Protein AF-A0AA35SG05-F1 (afdb_monomer)

Nearest PDB structures (foldseek):
  4uwc-assembly2_B  TM=8.518E-01  e=1.581E-19  Homo sapiens
  6fiq-assembly1_A  TM=8.319E-01  e=1.122E-18  Homo sapiens
  5sax-assembly1_A  TM=8.451E-01  e=3.600E-18  Homo sapiens
  5sau-assembly1_A  TM=8.403E-01  e=7.557E-18  Homo sapiens
  6seq-assembly1_A  TM=8.727E-01  e=6.137E-16  Homo sapiens

Foldseek 3Di:
DDDPVVVVVVVVVLVVLCPDDDQQAWHFPDWDPPDPDIDTHTDDQPCAFQLVNLQVCVVQQQDPDPPVVSLLVNLLLLLQLLLSNLRQLLSCVVVQHFQQQDASNQWGHHPVRRIHRHDSDDDPDPCVPQFDWDDPVVPRDTDTHNLLLFALCCLVPVDTGLLRVLLSSLVRSVCSNLSRDRRPPPADSVRVSVCLVVVDDDDQRNGSSGDVVSVVLSVLSSDNDSVSRDGSVVSSVSSVVVSVVSVVVVVVVVVVVVVVVVVVVVVVVVVVVVVVVVVVVVVVVVVPPPDDDDDDDDDDDDDDDDDDDDDDDDDDDDDDDDDDDDDDDDDDDDDDDDDDD

Radius of gyration: 37.14 Å; Cα contacts (8 Å, |Δi|>4): 373; chains: 1; bounding box: 113×78×90 Å

Organism: Geodia barretti (NCBI:txid519541)

pLDDT: mean 75.77, std 22.95, range [28.91, 98.88]

InterPro domains:
  IPR000719 Protein kinase domain [PS50011] (1-243)
  IPR001245 Serine-threonine/tyrosine-protein kinase, catalytic domain [PF07714] (5-238)
  IPR001245 Serine-threonine/tyrosine-protein kinase, catalytic domain [PR00109] (42-55)
  IPR001245 Serine-threonine/tyrosine-protein kinase, catalytic domain [PR00109] (91-109)
  IPR001245 Serine-threonine/tyrosine-protein kinase, catalytic domain [PR00109] (145-155)
  IPR001245 Serine-threonine/tyrosine-protein kinase, catalytic domain [PR00109] (164-186)
  IPR001245 Serine-threonine/tyrosine-protein kinase, catalytic domain [PR00109] (210-232)
  IPR008266 Tyrosine-protein kinase, active site [PS00109] (97-109)
  IPR011009 Protein kinase-like domain superfamily [SSF56112] (5-242)
  IPR020635 Tyrosine-protein kinase, catalytic domain [SM00219] (3-239)
  IPR050122 Receptor Tyrosine Kinase [PTHR24416] (6-245)

Solvent-accessible surface area (backbone atoms only — not comparable to full-atom values): 20520 Å² total; per-residue (Å²): 124,73,54,72,69,57,51,52,50,46,54,53,49,52,60,51,35,66,70,48,83,49,94,18,35,57,43,54,76,47,72,47,72,80,66,82,61,72,42,82,40,58,80,82,42,76,49,41,29,45,36,54,41,34,44,77,43,27,82,61,46,43,22,88,66,88,51,60,72,53,30,51,53,25,24,51,54,55,45,48,50,50,30,30,40,28,48,22,47,30,52,35,46,72,74,68,46,66,58,83,58,52,37,37,70,32,23,33,21,31,87,86,68,55,29,20,37,41,67,76,82,72,86,77,74,93,54,76,87,68,42,46,78,43,79,42,86,92,71,81,51,75,42,79,36,58,64,78,36,49,29,66,56,33,75,75,68,72,49,82,42,62,52,31,38,33,23,6,44,25,47,23,50,50,26,55,49,45,30,50,55,70,71,68,70,94,60,52,80,86,55,43,56,62,40,50,74,72,68,56,75,84,76,77,53,89,19,72,32,51,54,68,70,59,46,52,48,31,54,38,23,60,40,88,55,52,88,72,29,64,55,41,67,56,51,29,53,52,39,46,54,55,50,50,56,62,47,53,48,50,58,47,51,49,56,47,54,49,49,53,48,51,54,50,48,52,53,51,55,51,56,48,52,57,52,55,54,50,51,54,59,54,50,66,60,58,76,72,76,81,82,84,90,85,84,88,88,80,91,82,92,89,86,87,91,90,88,87,86,91,82,85,89,85,87,90,86,87,88,78,90,86,92,90,90,86,85,92,85,87,86,87,90,86,87,91,80,91,83,92,134

Mean predicted aligned error: 15.67 Å

Structure (mmCIF, N/CA/C/O backbone):
data_AF-A0AA35SG05-F1
#
_entry.id   AF-A0AA35SG05-F1
#
loop_
_atom_site.group_PDB
_atom_site.id
_atom_site.type_symbol
_atom_site.label_atom_id
_atom_site.label_alt_id
_atom_site.label_comp_id
_atom_site.label_asym_id
_atom_site.label_entity_id
_atom_site.label_seq_id
_atom_site.pdbx_PDB_ins_code
_atom_site.Cartn_x
_atom_site.Cartn_y
_atom_site.Cartn_z
_atom_site.occupancy
_atom_site.B_iso_or_equiv
_atom_site.auth_seq_id
_atom_site.auth_comp_id
_atom_site.auth_asym_id
_atom_site.auth_atom_id
_atom_site.pdbx_PDB_model_num
ATOM 1 N N . LEU A 1 1 ? -4.071 11.829 31.102 1.00 43.16 1 LEU A N 1
ATOM 2 C CA . LEU A 1 1 ? -5.511 11.483 31.190 1.00 43.16 1 LEU A CA 1
ATOM 3 C C . LEU A 1 1 ? -6.154 11.439 29.804 1.00 43.16 1 LEU A C 1
ATOM 5 O O . LEU A 1 1 ? -6.487 12.481 29.248 1.00 43.16 1 LEU A O 1
ATOM 9 N N . TYR A 1 2 ? -6.315 10.235 29.253 1.00 52.81 2 TYR A N 1
ATOM 10 C CA . TYR A 1 2 ? -7.193 9.981 28.103 1.00 52.81 2 TYR A CA 1
ATOM 11 C C . TYR A 1 2 ? -8.661 10.208 28.501 1.00 52.81 2 TYR A C 1
ATOM 13 O O . TYR A 1 2 ? -9.007 10.024 29.670 1.00 52.81 2 TYR A O 1
ATOM 21 N N . SER A 1 3 ? -9.544 10.576 27.563 1.00 60.25 3 SER A N 1
ATOM 22 C CA . SER A 1 3 ? -10.982 10.531 27.861 1.00 60.25 3 SER A CA 1
ATOM 23 C C . SER A 1 3 ? -11.474 9.081 27.855 1.00 60.25 3 SER A C 1
ATOM 25 O O . SER A 1 3 ? -10.907 8.229 27.166 1.00 60.25 3 SER A O 1
ATOM 27 N N . ALA A 1 4 ? -12.577 8.803 28.556 1.00 59.69 4 ALA A N 1
ATOM 28 C CA . ALA A 1 4 ? -13.207 7.480 28.532 1.00 59.69 4 ALA A CA 1
ATOM 29 C C . ALA A 1 4 ? -13.521 7.003 27.096 1.00 59.69 4 ALA A C 1
ATOM 31 O O . ALA A 1 4 ? -13.381 5.820 26.801 1.00 59.69 4 ALA A O 1
ATOM 32 N N . SER A 1 5 ? -13.851 7.928 26.182 1.00 62.72 5 SER A N 1
ATOM 33 C CA . SER A 1 5 ? -14.115 7.609 24.770 1.00 62.72 5 SER A CA 1
ATOM 34 C C . SER A 1 5 ? -12.866 7.192 23.982 1.00 62.72 5 SER A C 1
ATOM 36 O O . SER A 1 5 ? -12.959 6.374 23.067 1.00 62.72 5 SER A O 1
ATOM 38 N N . ASP A 1 6 ? -11.688 7.712 24.343 1.00 63.88 6 ASP A N 1
ATOM 39 C CA . ASP A 1 6 ? -10.431 7.341 23.688 1.00 63.88 6 ASP A CA 1
ATOM 40 C C . ASP A 1 6 ? -9.941 5.974 24.209 1.00 63.88 6 ASP A C 1
ATOM 42 O O . ASP A 1 6 ? -9.451 5.154 23.432 1.00 63.88 6 ASP A O 1
ATOM 46 N N . ALA A 1 7 ? -10.163 5.684 25.499 1.00 66.62 7 ALA A N 1
ATOM 47 C CA . ALA A 1 7 ? -9.904 4.372 26.097 1.00 66.62 7 ALA A CA 1
ATOM 48 C C . ALA A 1 7 ? -10.836 3.274 25.541 1.00 66.62 7 ALA A C 1
ATOM 50 O O . ALA A 1 7 ? -10.366 2.190 25.198 1.00 66.62 7 ALA A O 1
ATOM 51 N N . GLU A 1 8 ? -12.136 3.553 25.381 1.00 66.19 8 GLU A N 1
ATOM 52 C CA . GLU A 1 8 ? -13.095 2.621 24.764 1.00 66.19 8 GLU A CA 1
ATOM 53 C C . GLU A 1 8 ? -12.747 2.338 23.291 1.00 66.19 8 GLU A C 1
ATOM 55 O O . GLU A 1 8 ? -12.756 1.181 22.857 1.00 66.19 8 GLU A O 1
ATOM 60 N N . ARG A 1 9 ? -12.363 3.376 22.527 1.00 66.25 9 ARG A N 1
ATOM 61 C CA . ARG A 1 9 ? -11.844 3.223 21.157 1.00 66.25 9 ARG A CA 1
ATOM 62 C C . ARG A 1 9 ? -10.633 2.291 21.130 1.00 66.25 9 ARG A C 1
ATOM 64 O O . ARG A 1 9 ? -10.629 1.348 20.340 1.00 66.25 9 ARG A O 1
ATOM 71 N N . LEU A 1 10 ? -9.642 2.523 21.994 1.00 70.00 10 LEU A N 1
ATOM 72 C CA . LEU A 1 10 ? -8.436 1.698 22.040 1.00 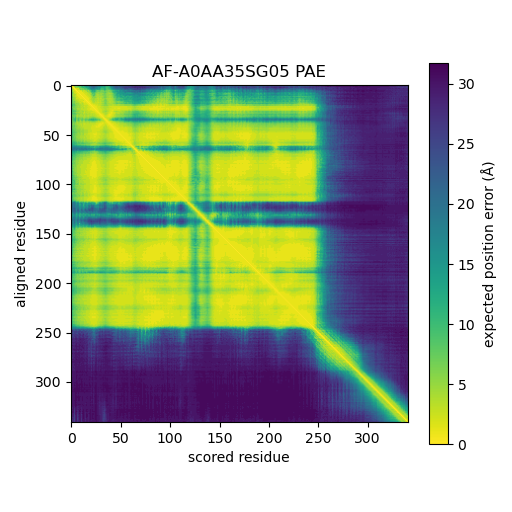70.00 10 LEU A CA 1
ATOM 73 C C . LEU A 1 10 ? -8.749 0.248 22.431 1.00 70.00 10 LEU A C 1
ATOM 75 O O . LEU A 1 10 ? -8.264 -0.667 21.774 1.00 70.00 10 LEU A O 1
ATOM 79 N N . ALA A 1 11 ? -9.596 0.016 23.437 1.00 72.00 11 ALA A N 1
ATOM 80 C CA . ALA A 1 11 ? -9.991 -1.332 23.851 1.00 72.00 11 ALA A CA 1
ATOM 81 C C . ALA A 1 11 ? -10.672 -2.113 22.711 1.00 72.00 11 ALA A C 1
ATOM 83 O O . ALA A 1 11 ? -10.405 -3.302 22.513 1.00 72.00 11 ALA A O 1
ATOM 84 N N . LYS A 1 12 ? -11.508 -1.440 21.912 1.00 68.56 12 LYS A N 1
ATOM 85 C CA . LYS A 1 12 ? -12.150 -2.013 20.719 1.00 68.56 12 LYS A CA 1
ATOM 86 C C . LYS A 1 12 ? -11.153 -2.307 19.591 1.00 68.56 12 LYS A C 1
ATOM 88 O O . LYS A 1 12 ? -11.274 -3.331 18.915 1.00 68.56 12 LYS A O 1
ATOM 93 N N . GLU A 1 13 ? -10.164 -1.442 19.396 1.00 69.12 13 GLU A N 1
ATOM 94 C CA . GLU A 1 13 ? -9.109 -1.622 18.395 1.00 69.12 13 GLU A CA 1
ATOM 95 C C . GLU A 1 13 ? -8.160 -2.770 18.774 1.00 69.12 13 GLU A C 1
ATOM 97 O O . GLU A 1 13 ? -7.987 -3.699 17.987 1.00 69.12 13 GLU A O 1
ATOM 102 N N . VAL A 1 14 ? -7.686 -2.802 20.023 1.00 78.06 14 VAL A N 1
ATOM 103 C CA . VAL A 1 14 ? -6.954 -3.924 20.643 1.00 78.06 14 VAL A CA 1
ATOM 104 C C . VAL A 1 14 ? -7.710 -5.241 20.472 1.00 78.06 14 VAL A C 1
ATOM 106 O O . VAL A 1 14 ? -7.148 -6.214 19.969 1.00 78.06 14 VAL A O 1
ATOM 109 N N . SER A 1 15 ? -9.002 -5.264 20.817 1.00 76.06 15 SER A N 1
ATOM 110 C CA . SER A 1 15 ? -9.853 -6.454 20.665 1.00 76.06 15 SER A CA 1
ATOM 111 C C . SER A 1 15 ? -9.934 -6.932 19.214 1.00 76.06 15 SER A C 1
ATOM 113 O O . SER A 1 15 ? -10.023 -8.130 18.961 1.00 76.06 15 SER A O 1
ATOM 115 N N . THR A 1 16 ? -9.868 -6.010 18.252 1.00 72.31 16 THR A N 1
ATOM 116 C CA . THR A 1 16 ? -9.844 -6.347 16.825 1.00 72.31 16 THR A CA 1
ATOM 117 C C . THR A 1 16 ? -8.471 -6.890 16.417 1.00 72.31 16 THR A C 1
ATOM 119 O O . THR A 1 16 ? -8.397 -7.949 15.798 1.00 72.31 16 THR A O 1
ATOM 122 N N . MET A 1 17 ? -7.376 -6.233 16.814 1.00 76.81 17 MET A N 1
ATOM 123 C CA . MET A 1 17 ? -6.004 -6.654 16.494 1.00 76.81 17 MET A CA 1
ATOM 124 C C . MET A 1 17 ? -5.644 -8.036 17.065 1.00 76.81 17 MET A C 1
ATOM 126 O O . MET A 1 17 ? -4.941 -8.795 16.403 1.00 76.81 17 MET A O 1
ATOM 130 N N . LEU A 1 18 ? -6.156 -8.403 18.246 1.00 79.38 18 LEU A N 1
ATOM 131 C CA . LEU A 1 18 ? -5.943 -9.727 18.860 1.00 79.38 18 LEU A CA 1
ATOM 132 C C . LEU A 1 18 ? -6.601 -10.885 18.080 1.00 79.38 18 LEU A C 1
ATOM 134 O O . LEU A 1 18 ? -6.156 -12.034 18.171 1.00 79.38 18 LEU A O 1
ATOM 138 N N . LEU A 1 19 ? -7.652 -10.597 17.304 1.00 81.25 19 LEU A N 1
ATOM 139 C CA . LEU A 1 19 ? -8.356 -11.578 16.471 1.00 81.25 19 LEU A CA 1
ATOM 140 C C . LEU A 1 19 ? -7.711 -11.751 15.083 1.00 81.25 19 LEU A C 1
ATOM 142 O O . LEU A 1 19 ? -7.943 -12.760 14.414 1.00 81.25 19 LEU A O 1
ATOM 146 N N . LEU A 1 20 ? -6.889 -10.798 14.633 1.00 85.62 20 LEU A N 1
ATOM 147 C CA . LEU A 1 20 ? -6.245 -10.832 13.320 1.00 85.62 20 LEU A CA 1
ATOM 148 C C . LEU A 1 20 ? -4.950 -11.663 13.361 1.00 85.62 20 LEU A C 1
ATOM 150 O O . LEU A 1 20 ? -3.937 -11.245 13.915 1.00 85.62 20 LEU A O 1
ATOM 154 N N . LYS A 1 21 ? -4.973 -12.850 12.739 1.00 90.44 21 LYS A N 1
ATOM 155 C CA . LYS A 1 21 ? -3.852 -13.802 12.719 1.00 90.44 21 LYS A CA 1
ATOM 156 C C . LYS A 1 21 ? -3.501 -14.198 11.285 1.00 90.44 21 LYS A C 1
ATOM 158 O O . LYS A 1 21 ? -4.098 -15.107 10.716 1.00 90.44 21 LYS A O 1
ATOM 163 N N . HIS A 1 22 ? -2.524 -13.506 10.700 1.00 94.75 22 HIS A N 1
ATOM 164 C CA . HIS A 1 22 ? -2.006 -13.792 9.361 1.00 94.75 22 HIS A CA 1
ATOM 165 C C . HIS A 1 22 ? -0.544 -13.341 9.228 1.00 94.75 22 HIS A C 1
ATOM 167 O O . HIS A 1 22 ? -0.168 -12.308 9.774 1.00 94.75 22 HIS A O 1
ATOM 173 N N . ILE A 1 23 ? 0.280 -14.078 8.472 1.00 96.00 23 ILE A N 1
ATOM 174 C CA . ILE A 1 23 ? 1.733 -13.832 8.370 1.00 96.00 23 ILE A CA 1
ATOM 175 C C . ILE A 1 23 ? 2.087 -12.425 7.849 1.00 96.00 23 ILE A C 1
ATOM 177 O O . ILE A 1 23 ? 3.068 -11.835 8.307 1.00 96.00 23 ILE A O 1
ATOM 181 N N . ASN A 1 24 ? 1.257 -11.870 6.956 1.00 97.31 24 ASN A N 1
ATOM 182 C CA . ASN A 1 24 ? 1.400 -10.520 6.395 1.00 97.31 24 ASN A CA 1
ATOM 183 C C . ASN A 1 24 ? 0.484 -9.463 7.051 1.00 97.31 24 ASN A C 1
ATOM 185 O O . ASN A 1 24 ? 0.176 -8.447 6.430 1.00 97.31 24 ASN A O 1
ATOM 189 N N . VAL A 1 25 ? 0.025 -9.681 8.285 1.00 94.75 25 VAL A N 1
ATOM 190 C CA . VAL A 1 25 ? -0.725 -8.692 9.083 1.00 94.75 25 VAL A CA 1
ATOM 191 C C . VAL A 1 25 ? -0.019 -8.494 10.423 1.00 94.75 25 VAL A C 1
ATOM 193 O O . VAL A 1 25 ? 0.569 -9.430 10.964 1.00 94.75 25 VAL A O 1
ATOM 196 N N . MET A 1 26 ? -0.041 -7.271 10.950 1.00 92.06 26 MET A N 1
ATOM 197 C CA . MET A 1 26 ? 0.534 -6.958 12.252 1.00 92.06 26 MET A CA 1
ATOM 198 C C . MET A 1 26 ? -0.324 -7.545 13.376 1.00 92.06 26 MET A C 1
ATOM 200 O O . MET A 1 26 ? -1.415 -7.054 13.660 1.00 92.06 26 MET A O 1
ATOM 204 N N . SER A 1 27 ? 0.179 -8.597 14.017 1.00 86.75 27 SER A N 1
ATOM 205 C CA . SER A 1 27 ? -0.421 -9.194 15.209 1.00 86.75 27 SER A CA 1
ATOM 206 C C . SER A 1 27 ? -0.014 -8.429 16.467 1.00 86.75 27 SER A C 1
ATOM 208 O O . SER A 1 27 ? 1.177 -8.199 16.689 1.00 86.75 27 SER A O 1
ATOM 210 N N . LEU A 1 28 ? -0.976 -8.116 17.330 1.00 87.62 28 LEU A N 1
ATOM 211 C CA . LEU A 1 28 ? -0.698 -7.632 18.681 1.00 87.62 28 LEU A CA 1
ATOM 212 C C . LEU A 1 28 ? -0.191 -8.795 19.554 1.00 87.62 28 LEU A C 1
ATOM 214 O O . LEU A 1 28 ? -0.817 -9.853 19.590 1.00 87.62 28 LEU A O 1
ATOM 218 N N . VAL A 1 29 ? 0.937 -8.605 20.242 1.00 87.75 29 VAL A N 1
ATOM 219 C CA . VAL A 1 29 ? 1.511 -9.581 21.192 1.00 87.75 29 VAL A CA 1
ATOM 220 C C . VAL A 1 29 ? 0.882 -9.411 22.574 1.00 87.75 29 VAL A C 1
ATOM 222 O O . VAL A 1 29 ? 0.606 -10.392 23.255 1.00 87.75 29 VAL A O 1
ATOM 225 N N . GLY A 1 30 ? 0.626 -8.165 22.976 1.00 84.69 30 GLY A N 1
ATOM 226 C CA . GLY A 1 30 ? 0.017 -7.831 24.258 1.00 84.69 30 GLY A CA 1
ATOM 227 C C . GLY A 1 30 ? -0.225 -6.332 24.408 1.00 84.69 30 GLY A C 1
ATOM 228 O O . GLY A 1 30 ? 0.102 -5.542 23.519 1.00 84.69 30 GLY A O 1
ATOM 229 N N . VAL A 1 31 ? -0.796 -5.944 25.545 1.00 86.56 31 VAL A N 1
ATOM 230 C CA . VAL A 1 31 ? -1.063 -4.549 25.911 1.00 86.56 31 VAL A CA 1
ATOM 231 C C . VAL A 1 31 ? -0.688 -4.349 27.369 1.00 86.56 31 VAL A C 1
ATOM 233 O O . VAL A 1 31 ? -1.069 -5.164 28.205 1.00 86.56 31 VAL A O 1
ATOM 236 N N . CYS A 1 32 ? 0.005 -3.255 27.676 1.00 85.81 32 CYS A N 1
ATOM 237 C CA . CYS A 1 32 ? 0.083 -2.750 29.041 1.00 85.81 32 CYS A CA 1
ATOM 238 C C . CYS A 1 32 ? -0.940 -1.621 29.212 1.00 85.81 32 CYS A C 1
ATOM 240 O O . CYS A 1 32 ? -0.948 -0.672 28.427 1.00 85.81 32 CYS A O 1
ATOM 242 N N . LEU A 1 33 ? -1.806 -1.735 30.219 1.00 81.69 33 LEU A N 1
ATOM 243 C CA . LEU A 1 33 ? -2.765 -0.696 30.623 1.00 81.69 33 LEU A CA 1
ATOM 244 C C . LEU A 1 33 ? -2.379 -0.045 31.964 1.00 81.69 33 LEU A C 1
ATOM 246 O O . LEU A 1 33 ? -3.150 0.734 32.517 1.00 81.69 33 LEU A O 1
ATOM 250 N N . GLU A 1 34 ? -1.206 -0.382 32.498 1.00 77.94 34 GLU A N 1
ATOM 251 C CA . GLU A 1 34 ? -0.707 0.107 33.778 1.00 77.94 34 GLU A CA 1
ATOM 252 C C . GLU A 1 34 ? 0.058 1.427 33.577 1.00 77.94 34 GLU A C 1
ATOM 254 O O . GLU A 1 34 ? 1.137 1.459 32.985 1.00 77.94 34 GLU A O 1
ATOM 259 N N . GLY A 1 35 ? -0.538 2.531 34.043 1.00 76.19 35 GLY A N 1
ATOM 260 C CA . GLY A 1 35 ? -0.005 3.893 33.924 1.00 76.19 35 GLY A CA 1
ATOM 261 C C . GLY A 1 35 ? -0.884 4.845 33.098 1.00 76.19 35 GLY A C 1
ATOM 262 O O . GLY A 1 35 ? -1.919 4.471 32.555 1.00 76.19 35 GLY A O 1
ATOM 263 N N . ASP A 1 36 ? -0.462 6.110 32.993 1.00 76.75 36 ASP A N 1
ATOM 264 C CA . ASP A 1 36 ? -1.197 7.185 32.293 1.00 76.75 36 ASP A CA 1
ATOM 265 C C . ASP A 1 36 ? -1.324 7.002 30.766 1.00 76.75 36 ASP A C 1
ATOM 267 O O . ASP A 1 36 ? -2.117 7.699 30.120 1.00 76.75 36 ASP A O 1
ATOM 271 N N . ILE A 1 37 ? -0.503 6.126 30.176 1.00 77.06 37 ILE A N 1
ATOM 272 C CA . ILE A 1 37 ? -0.398 5.907 28.731 1.00 77.06 37 ILE A CA 1
ATOM 273 C C . ILE A 1 37 ? -0.438 4.398 28.452 1.00 77.06 37 ILE A C 1
ATOM 275 O O . ILE A 1 37 ? 0.491 3.696 28.852 1.00 77.06 37 ILE A O 1
ATOM 279 N N . PRO A 1 38 ? -1.460 3.888 27.742 1.00 78.69 38 PRO A N 1
ATOM 280 C CA . PRO A 1 38 ? -1.527 2.481 27.370 1.00 78.69 38 PRO A CA 1
ATOM 281 C C . PRO A 1 38 ? -0.499 2.157 26.277 1.00 78.69 38 PRO A C 1
ATOM 283 O O . PRO A 1 38 ? -0.323 2.919 25.324 1.00 78.69 38 PRO A O 1
ATOM 286 N N . LEU A 1 39 ? 0.171 1.009 26.399 1.00 83.69 39 LEU A N 1
ATOM 287 C CA . LEU A 1 39 ? 1.267 0.588 25.521 1.00 83.69 39 LEU A CA 1
ATOM 288 C C . LEU A 1 39 ? 0.876 -0.658 24.721 1.00 83.69 39 LEU A C 1
ATOM 290 O O . LEU A 1 39 ? 0.423 -1.649 25.292 1.00 83.69 39 LEU A O 1
ATOM 294 N N . LEU A 1 40 ? 1.104 -0.637 23.406 1.00 84.56 40 LEU A N 1
ATOM 295 C CA . LEU A 1 40 ? 0.855 -1.771 22.512 1.00 84.56 40 LEU A CA 1
ATOM 296 C C . LEU A 1 40 ? 2.159 -2.523 22.220 1.00 84.56 40 LEU A C 1
ATOM 298 O O . LEU A 1 40 ? 3.106 -1.947 21.686 1.00 84.56 40 LEU A O 1
ATOM 302 N N . ILE A 1 41 ? 2.198 -3.817 22.540 1.00 88.50 41 ILE A N 1
ATOM 303 C CA . ILE A 1 41 ? 3.365 -4.679 22.329 1.00 88.50 41 ILE A CA 1
ATOM 304 C C . ILE A 1 41 ? 3.178 -5.425 21.006 1.00 88.50 41 ILE A C 1
ATOM 306 O O . ILE A 1 41 ? 2.223 -6.183 20.839 1.00 88.50 41 ILE A O 1
ATOM 310 N N . MET A 1 42 ? 4.087 -5.217 20.054 1.00 90.25 42 MET A N 1
ATOM 311 C CA . MET A 1 42 ? 4.044 -5.784 18.698 1.00 90.25 42 MET A CA 1
ATOM 312 C C . MET A 1 42 ? 5.426 -6.334 18.294 1.00 90.25 42 MET A C 1
ATOM 314 O O . MET A 1 42 ? 6.428 -5.930 18.889 1.00 90.25 42 MET A O 1
ATOM 318 N N . PRO A 1 43 ? 5.521 -7.236 17.296 1.00 91.06 43 PRO A N 1
ATOM 319 C CA . PRO A 1 43 ? 6.804 -7.734 16.800 1.00 91.06 43 PRO A CA 1
ATOM 320 C C . PRO A 1 43 ? 7.694 -6.597 16.280 1.00 91.06 43 PRO A C 1
ATOM 322 O O . PRO A 1 43 ? 7.224 -5.709 15.567 1.00 91.06 43 PRO A O 1
ATOM 325 N N . PHE A 1 44 ? 8.990 -6.627 16.604 1.00 92.88 44 PHE A N 1
ATOM 326 C CA . PHE A 1 44 ? 9.922 -5.600 16.139 1.00 92.88 44 PHE A CA 1
ATOM 327 C C . PHE A 1 44 ? 10.313 -5.813 14.670 1.00 92.88 44 PHE A C 1
ATOM 329 O O . PHE A 1 44 ? 10.959 -6.797 14.306 1.00 92.88 44 PHE A O 1
ATOM 336 N N . MET A 1 45 ? 9.943 -4.851 13.828 1.00 94.81 45 MET A N 1
ATOM 337 C CA . MET A 1 45 ? 10.119 -4.908 12.377 1.00 94.81 45 MET A CA 1
ATOM 338 C C . MET A 1 45 ? 11.450 -4.255 11.989 1.00 94.81 45 MET A C 1
ATOM 340 O O . MET A 1 45 ? 11.526 -3.049 11.755 1.00 94.81 45 MET A O 1
ATOM 344 N N . THR A 1 46 ? 12.523 -5.052 11.972 1.00 95.12 46 THR A N 1
ATOM 345 C CA . THR A 1 46 ? 13.920 -4.573 11.905 1.00 95.12 46 THR A CA 1
ATOM 346 C C . THR A 1 46 ? 14.268 -3.722 10.681 1.00 95.12 46 THR A C 1
ATOM 348 O O . THR A 1 46 ? 15.265 -3.005 10.717 1.00 95.12 46 THR A O 1
ATOM 351 N N . ASN A 1 47 ? 13.498 -3.814 9.593 1.00 93.25 47 ASN A N 1
ATOM 352 C CA . ASN A 1 47 ? 13.719 -3.058 8.359 1.00 93.25 47 ASN A CA 1
ATOM 353 C C . ASN A 1 47 ? 12.819 -1.807 8.235 1.00 93.25 47 ASN A C 1
ATOM 355 O O . ASN A 1 47 ? 12.879 -1.120 7.214 1.00 93.25 47 ASN A O 1
ATOM 359 N N . GLY A 1 48 ? 12.045 -1.473 9.276 1.00 95.00 48 GLY A N 1
ATOM 360 C CA . GLY A 1 48 ? 11.212 -0.266 9.343 1.00 95.00 48 GLY A CA 1
ATOM 361 C C . GLY A 1 48 ? 9.948 -0.349 8.485 1.00 95.00 48 GLY A C 1
ATOM 362 O O . GLY A 1 48 ? 9.457 -1.442 8.183 1.00 95.00 48 GLY A O 1
ATOM 363 N N . SER A 1 49 ? 9.402 0.807 8.095 1.00 96.62 49 SER A N 1
ATOM 364 C CA . SER A 1 49 ? 8.297 0.855 7.131 1.00 96.62 49 SER A CA 1
ATOM 365 C C . SER A 1 49 ? 8.781 0.603 5.700 1.00 96.62 49 SER A C 1
ATOM 367 O O . SER A 1 49 ? 9.915 0.923 5.334 1.00 96.62 49 SER A O 1
ATOM 369 N N . VAL A 1 50 ? 7.897 0.090 4.840 1.00 97.94 50 VAL A N 1
ATOM 370 C CA . VAL A 1 50 ? 8.168 -0.098 3.406 1.00 97.94 50 VAL A CA 1
ATOM 371 C C . VAL A 1 50 ? 8.581 1.229 2.757 1.00 97.94 50 VAL A C 1
ATOM 373 O O . VAL A 1 50 ? 9.505 1.244 1.948 1.00 97.94 50 VAL A O 1
ATOM 376 N N . LEU A 1 51 ? 7.963 2.353 3.144 1.00 97.00 51 LEU A N 1
ATOM 377 C CA . LEU A 1 51 ? 8.303 3.689 2.643 1.00 97.00 51 LEU A CA 1
ATOM 378 C C . LEU A 1 51 ? 9.738 4.116 2.992 1.00 97.00 51 LEU A C 1
ATOM 380 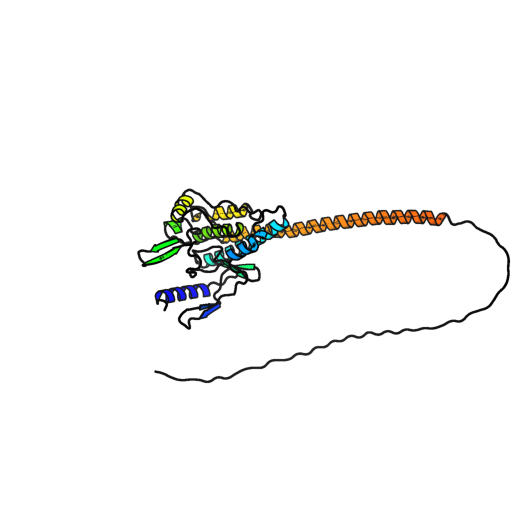O O . LEU A 1 51 ? 10.385 4.781 2.182 1.00 97.00 51 LEU A O 1
ATOM 384 N N . GLU A 1 52 ? 10.234 3.771 4.179 1.00 96.12 52 GLU A N 1
ATOM 385 C CA . GLU A 1 52 ? 11.623 4.031 4.578 1.00 96.12 52 GLU A CA 1
ATOM 386 C C . GLU A 1 52 ? 12.578 3.071 3.868 1.00 96.12 52 GLU A C 1
ATOM 388 O O . GLU A 1 52 ? 13.582 3.511 3.308 1.00 96.12 52 GLU A O 1
ATOM 393 N N . PHE A 1 53 ? 12.226 1.785 3.800 1.00 97.44 53 PHE A N 1
ATOM 394 C CA . PHE A 1 53 ? 13.017 0.756 3.133 1.00 97.44 53 PHE A CA 1
ATOM 395 C C . PHE A 1 53 ? 13.264 1.069 1.649 1.00 97.44 53 PHE A C 1
ATOM 397 O O . PHE A 1 53 ? 14.416 1.057 1.210 1.00 97.44 53 PHE A O 1
ATOM 404 N N . VAL A 1 54 ? 12.222 1.405 0.873 1.00 97.12 54 VAL A N 1
ATOM 405 C CA . VAL A 1 54 ? 12.390 1.712 -0.563 1.00 97.12 54 VAL A CA 1
ATOM 406 C C . VAL A 1 54 ? 13.106 3.042 -0.811 1.00 97.12 54 VAL A C 1
ATOM 408 O O . VAL A 1 54 ? 13.672 3.242 -1.881 1.00 97.12 54 VAL A O 1
ATOM 411 N N . LYS A 1 55 ? 13.123 3.954 0.171 1.00 96.31 55 LYS A N 1
ATOM 412 C CA . LYS A 1 55 ? 13.920 5.190 0.108 1.00 96.31 55 LYS A CA 1
ATOM 413 C C . LYS A 1 55 ? 15.386 4.949 0.445 1.00 96.31 55 LYS A C 1
ATOM 415 O O . LYS A 1 55 ? 16.249 5.467 -0.255 1.00 96.31 55 LYS A O 1
ATOM 420 N N . LYS A 1 56 ? 15.664 4.155 1.482 1.00 95.69 56 LYS A N 1
ATOM 421 C CA . LYS A 1 56 ? 17.020 3.773 1.897 1.00 95.69 56 LYS A CA 1
ATOM 422 C C . LYS A 1 56 ? 17.757 3.023 0.786 1.00 95.69 56 LYS A C 1
ATOM 424 O O . LYS A 1 56 ? 18.929 3.282 0.555 1.00 95.69 56 LYS A O 1
ATOM 429 N N . HIS A 1 57 ? 17.058 2.141 0.074 1.00 94.06 57 HIS A N 1
ATOM 430 C CA . HIS A 1 57 ? 17.616 1.339 -1.020 1.00 94.06 57 HIS A CA 1
ATOM 431 C C . HIS A 1 57 ? 17.250 1.897 -2.410 1.00 94.06 57 HIS A C 1
ATOM 433 O O . HIS A 1 57 ? 17.197 1.162 -3.392 1.00 94.06 57 HIS A O 1
ATOM 439 N N . ARG A 1 58 ? 16.977 3.207 -2.514 1.00 93.44 58 ARG A N 1
ATOM 440 C CA . ARG A 1 58 ? 16.502 3.841 -3.755 1.00 93.44 58 ARG A CA 1
ATOM 441 C C . ARG A 1 58 ? 17.464 3.666 -4.931 1.00 93.44 58 ARG A C 1
ATOM 443 O O . ARG A 1 58 ? 16.993 3.501 -6.046 1.00 93.44 58 ARG A O 1
ATOM 450 N N . GLU A 1 59 ? 18.773 3.681 -4.701 1.00 88.25 59 GLU A N 1
ATOM 451 C CA . GLU A 1 59 ? 19.782 3.558 -5.767 1.00 88.25 59 GLU A CA 1
ATOM 452 C C . GLU A 1 59 ? 19.822 2.158 -6.403 1.00 88.25 59 GLU A C 1
ATOM 454 O O . GLU A 1 59 ? 20.118 2.039 -7.587 1.00 88.25 59 GLU A O 1
ATOM 459 N N . SER A 1 60 ? 19.473 1.104 -5.654 1.00 89.00 60 SER A N 1
ATOM 460 C CA . SER A 1 60 ? 19.379 -0.263 -6.182 1.00 89.00 60 SER A CA 1
ATOM 461 C C . SER A 1 60 ? 17.970 -0.644 -6.649 1.00 89.00 60 SER A C 1
ATOM 463 O O . SER A 1 60 ? 17.838 -1.501 -7.517 1.00 89.00 60 SER A O 1
ATOM 465 N N . LEU A 1 61 ? 16.918 -0.018 -6.105 1.00 90.81 61 LEU A N 1
ATOM 466 C CA . LEU A 1 61 ? 15.517 -0.328 -6.429 1.00 90.81 61 LEU A CA 1
ATOM 467 C C . LEU A 1 61 ? 14.903 0.563 -7.524 1.00 90.81 61 LEU A C 1
ATOM 469 O O . LEU A 1 61 ? 13.966 0.131 -8.199 1.00 90.81 61 LEU A O 1
ATOM 473 N N . LEU A 1 62 ? 15.405 1.787 -7.721 1.00 86.12 62 LEU A N 1
ATOM 474 C CA . LEU A 1 62 ? 15.022 2.675 -8.823 1.00 86.12 62 LEU A CA 1
ATOM 475 C C . LEU A 1 62 ? 15.963 2.426 -10.008 1.00 86.12 62 LEU A C 1
ATOM 477 O O . LEU A 1 62 ? 16.848 3.227 -10.303 1.00 86.12 62 LEU A O 1
ATOM 481 N N . CYS A 1 63 ? 15.810 1.268 -10.645 1.00 79.56 63 CYS A N 1
ATOM 482 C CA . CYS A 1 63 ? 16.732 0.817 -11.672 1.00 79.56 63 CYS A CA 1
ATOM 483 C C . CYS A 1 63 ? 16.503 1.590 -12.981 1.00 79.56 63 CYS A C 1
ATOM 485 O O . CYS A 1 63 ? 15.472 1.436 -13.631 1.00 79.56 63 CYS A O 1
ATOM 487 N N . ILE A 1 64 ? 17.484 2.410 -13.362 1.00 77.50 64 ILE A N 1
ATOM 488 C CA . ILE A 1 64 ? 17.603 3.065 -14.682 1.00 77.50 64 ILE A CA 1
ATOM 489 C C . ILE A 1 64 ? 18.892 2.565 -15.378 1.00 77.50 64 ILE A C 1
ATOM 491 O O . ILE A 1 64 ? 19.555 3.272 -16.133 1.00 77.50 64 ILE A O 1
ATOM 495 N N . SER A 1 65 ? 19.301 1.342 -15.027 1.00 74.62 65 SER A N 1
ATOM 496 C CA . SER A 1 65 ? 20.483 0.639 -15.531 1.00 74.62 65 SER A CA 1
ATOM 497 C C . SER A 1 65 ? 20.082 -0.263 -16.695 1.00 74.62 65 SER A C 1
ATOM 499 O O . SER A 1 65 ? 18.963 -0.764 -16.719 1.00 74.62 65 SER A O 1
ATOM 501 N N . THR A 1 66 ? 20.999 -0.536 -17.621 1.00 73.75 66 THR A N 1
ATOM 502 C CA . THR A 1 66 ? 20.818 -1.566 -18.661 1.00 73.75 66 THR A CA 1
ATOM 503 C C . THR A 1 66 ? 21.206 -2.973 -18.185 1.00 73.75 66 THR A C 1
ATOM 505 O O . THR A 1 66 ? 21.086 -3.933 -18.940 1.00 73.75 66 THR A O 1
ATOM 508 N N . ILE A 1 67 ? 21.685 -3.124 -16.943 1.00 83.94 67 ILE A N 1
ATOM 509 C CA . ILE A 1 67 ? 22.156 -4.405 -16.403 1.00 83.94 67 ILE A CA 1
ATOM 510 C C . ILE A 1 67 ? 20.957 -5.245 -15.938 1.00 83.94 67 ILE A C 1
ATOM 512 O O . ILE A 1 67 ? 20.433 -5.049 -14.839 1.00 83.94 67 ILE A O 1
ATOM 516 N N . GLU A 1 68 ? 20.558 -6.226 -16.751 1.00 84.50 68 GLU A N 1
ATOM 517 C CA . GLU A 1 68 ? 19.383 -7.082 -16.513 1.00 84.50 68 GLU A CA 1
ATOM 518 C C . GLU A 1 68 ? 19.344 -7.714 -15.114 1.00 84.50 68 GLU A C 1
ATOM 520 O O . GLU A 1 68 ? 18.297 -7.724 -14.471 1.00 84.50 68 GLU A O 1
ATOM 525 N N . ALA A 1 69 ? 20.484 -8.180 -14.594 1.00 85.12 69 ALA A N 1
ATOM 526 C CA . ALA A 1 69 ? 20.567 -8.781 -13.261 1.00 85.12 69 ALA A CA 1
ATOM 527 C C . ALA A 1 69 ? 20.188 -7.802 -12.128 1.00 85.12 69 ALA A C 1
ATOM 529 O O . ALA A 1 69 ? 19.580 -8.206 -11.132 1.00 85.12 69 ALA A O 1
ATOM 530 N N . GLN A 1 70 ? 20.495 -6.507 -12.284 1.00 86.38 70 GLN A N 1
ATOM 531 C CA . GLN A 1 70 ? 20.095 -5.464 -11.333 1.00 86.38 70 GLN A CA 1
ATOM 532 C C . GLN A 1 70 ? 18.589 -5.195 -11.434 1.00 86.38 70 GLN A C 1
ATOM 534 O O . GLN A 1 70 ? 17.901 -5.195 -10.410 1.00 86.38 70 GLN A O 1
ATOM 539 N N . ILE A 1 71 ? 18.067 -5.063 -12.662 1.00 88.88 71 ILE A N 1
ATOM 540 C CA . ILE A 1 71 ? 16.630 -4.893 -12.930 1.00 88.88 71 ILE A CA 1
ATOM 541 C C . ILE A 1 71 ? 15.836 -6.063 -12.331 1.00 88.88 71 ILE A C 1
ATOM 543 O O . ILE A 1 71 ? 14.852 -5.844 -11.628 1.00 88.88 71 ILE A O 1
ATOM 547 N N . LEU A 1 72 ? 16.274 -7.306 -12.559 1.00 90.00 72 LEU A N 1
ATOM 548 C CA . LEU A 1 72 ? 15.631 -8.530 -12.074 1.00 90.00 72 LEU A CA 1
ATOM 549 C C . LEU A 1 72 ? 15.594 -8.600 -10.540 1.00 90.00 72 LEU A C 1
ATOM 551 O O . LEU A 1 72 ? 14.550 -8.915 -9.964 1.00 90.00 72 LEU A O 1
ATOM 555 N N . SER A 1 73 ? 16.705 -8.271 -9.873 1.00 90.50 73 SER A N 1
ATOM 556 C CA . SER A 1 73 ? 16.800 -8.251 -8.407 1.00 90.50 73 SER A CA 1
ATOM 557 C C . SER A 1 73 ? 15.887 -7.184 -7.781 1.00 90.50 73 SER A C 1
ATOM 559 O O . SER A 1 73 ? 15.100 -7.472 -6.869 1.00 90.50 73 SER A O 1
ATOM 561 N N . ALA A 1 74 ? 15.900 -5.967 -8.336 1.00 93.25 74 ALA A N 1
ATOM 562 C CA . ALA A 1 74 ? 15.006 -4.886 -7.933 1.00 93.25 74 ALA A CA 1
ATOM 563 C C . ALA A 1 74 ? 13.530 -5.261 -8.152 1.00 93.25 74 ALA A C 1
ATOM 565 O O . ALA A 1 74 ? 12.721 -5.181 -7.225 1.00 93.25 74 ALA A O 1
ATOM 566 N N . LYS A 1 75 ? 13.190 -5.753 -9.351 1.00 94.69 75 LYS A N 1
ATOM 567 C CA . LYS A 1 75 ? 11.836 -6.169 -9.745 1.00 94.69 75 LYS A CA 1
ATOM 568 C C . LYS A 1 75 ? 11.290 -7.238 -8.796 1.00 94.69 75 LYS A C 1
ATOM 570 O O . LYS A 1 75 ? 10.194 -7.067 -8.269 1.00 94.69 75 LYS A O 1
ATOM 575 N N . LYS A 1 76 ? 12.059 -8.298 -8.512 1.00 93.94 76 LYS A N 1
ATOM 576 C CA . LYS A 1 76 ? 11.687 -9.350 -7.544 1.00 93.94 76 LYS A CA 1
ATOM 577 C C . LYS A 1 76 ? 11.403 -8.781 -6.157 1.00 93.94 76 LYS A C 1
ATOM 579 O O . LYS A 1 76 ? 10.378 -9.114 -5.567 1.00 93.94 76 LYS A O 1
ATOM 584 N N . THR A 1 77 ? 12.269 -7.898 -5.661 1.00 95.81 77 THR A N 1
ATOM 585 C CA . THR A 1 77 ? 12.114 -7.272 -4.339 1.00 95.81 77 THR A CA 1
ATOM 586 C C . THR A 1 77 ? 10.818 -6.458 -4.259 1.00 95.81 77 THR A C 1
ATOM 588 O O . THR A 1 77 ? 10.011 -6.655 -3.349 1.00 95.81 77 THR A O 1
ATOM 591 N N . LEU A 1 78 ? 10.566 -5.594 -5.247 1.00 97.81 78 LEU A N 1
ATOM 592 C CA . LEU A 1 78 ? 9.376 -4.737 -5.301 1.00 97.81 78 LEU A CA 1
ATOM 593 C C . LEU A 1 78 ? 8.082 -5.550 -5.507 1.00 97.81 78 LEU A C 1
ATOM 595 O O . LEU A 1 78 ? 7.076 -5.284 -4.843 1.00 97.81 78 LEU A O 1
ATOM 599 N N . LEU A 1 79 ? 8.109 -6.581 -6.3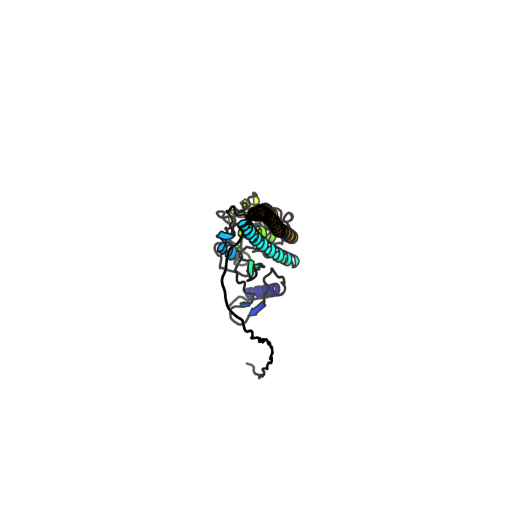63 1.00 98.00 79 LEU A N 1
ATOM 600 C CA . LEU A 1 79 ? 6.997 -7.520 -6.549 1.00 98.00 79 LEU A CA 1
ATOM 601 C C . LEU A 1 79 ? 6.677 -8.291 -5.261 1.00 98.00 79 LEU A C 1
ATOM 603 O O . LEU A 1 79 ? 5.502 -8.414 -4.919 1.00 98.00 79 LEU A O 1
ATOM 607 N N . ASN A 1 80 ? 7.685 -8.773 -4.524 1.00 97.75 80 ASN A N 1
ATOM 608 C CA . ASN A 1 80 ? 7.468 -9.549 -3.301 1.00 97.75 80 ASN A CA 1
ATOM 609 C C . ASN A 1 80 ? 6.857 -8.696 -2.177 1.00 97.75 80 ASN A C 1
ATOM 611 O O . ASN A 1 80 ? 5.926 -9.132 -1.501 1.00 97.75 80 ASN A O 1
ATOM 615 N N . ILE A 1 81 ? 7.297 -7.438 -2.040 1.00 98.56 81 ILE A N 1
ATOM 616 C CA . ILE A 1 81 ? 6.671 -6.458 -1.136 1.00 98.56 81 ILE A CA 1
ATOM 617 C C . ILE A 1 81 ? 5.184 -6.280 -1.488 1.00 98.56 81 ILE A C 1
ATOM 619 O O . ILE A 1 81 ? 4.322 -6.393 -0.615 1.00 98.56 81 ILE A O 1
ATOM 623 N N . CYS A 1 82 ? 4.858 -6.064 -2.768 1.00 98.69 82 CYS A N 1
ATOM 624 C CA . CYS A 1 82 ? 3.469 -5.907 -3.216 1.00 98.69 82 CYS A CA 1
ATOM 625 C C . CYS A 1 82 ? 2.633 -7.179 -2.999 1.00 98.69 82 CYS A C 1
ATOM 627 O O . CYS A 1 82 ? 1.472 -7.099 -2.591 1.00 98.69 82 CYS A O 1
ATOM 629 N N . HIS A 1 83 ? 3.226 -8.353 -3.225 1.00 98.69 83 HIS A N 1
ATOM 630 C CA . HIS A 1 83 ? 2.593 -9.649 -3.019 1.00 98.69 83 HIS A CA 1
ATOM 631 C C . HIS A 1 83 ? 2.250 -9.885 -1.540 1.00 98.69 83 HIS A C 1
ATOM 633 O O . HIS A 1 83 ? 1.094 -10.176 -1.226 1.00 98.69 83 HIS A O 1
ATOM 639 N N . HIS A 1 84 ? 3.202 -9.667 -0.627 1.00 98.62 84 HIS A N 1
ATOM 640 C CA . HIS A 1 84 ? 2.980 -9.741 0.819 1.00 98.62 84 HIS A CA 1
ATOM 641 C C . HIS A 1 84 ? 1.865 -8.793 1.290 1.00 98.62 84 HIS A C 1
ATOM 643 O O . HIS A 1 84 ? 0.943 -9.232 1.980 1.00 98.62 84 HIS A O 1
ATOM 649 N N . ILE A 1 85 ? 1.876 -7.526 0.858 1.00 98.75 85 ILE A N 1
ATOM 650 C CA . ILE A 1 85 ? 0.805 -6.566 1.183 1.00 98.75 85 ILE A CA 1
ATOM 651 C C . ILE A 1 85 ? -0.547 -7.061 0.642 1.00 98.75 85 ILE A C 1
ATOM 653 O O . ILE A 1 85 ? -1.543 -7.040 1.365 1.00 98.75 85 ILE A O 1
ATOM 657 N N . SER A 1 86 ? -0.596 -7.572 -0.595 1.00 98.75 86 SER A N 1
ATOM 658 C CA . SER A 1 86 ? -1.842 -8.084 -1.186 1.00 98.75 86 SER A CA 1
ATOM 659 C C . SER A 1 86 ? -2.416 -9.293 -0.432 1.00 98.75 86 SER A C 1
ATOM 661 O O . SER A 1 86 ? -3.630 -9.354 -0.248 1.00 98.75 86 SER A O 1
ATOM 663 N N . LYS A 1 87 ? -1.565 -10.197 0.083 1.00 98.69 87 LYS A N 1
ATOM 664 C CA . LYS A 1 87 ? -1.974 -11.326 0.941 1.00 98.69 87 LYS A CA 1
ATOM 665 C C . LYS A 1 87 ? -2.520 -10.846 2.288 1.00 98.69 87 LYS A C 1
ATOM 667 O O . LYS A 1 87 ? -3.550 -11.335 2.747 1.00 98.69 87 LYS A O 1
ATOM 672 N N . GLY A 1 88 ? -1.869 -9.856 2.907 1.00 98.06 88 GLY A N 1
ATOM 673 C CA . GLY A 1 88 ? -2.363 -9.220 4.133 1.00 98.06 88 GLY A CA 1
ATOM 674 C C . GLY A 1 88 ? -3.753 -8.605 3.948 1.00 98.06 88 GLY A C 1
ATOM 675 O O . GLY A 1 88 ? -4.654 -8.845 4.750 1.00 98.06 88 GLY A O 1
ATOM 676 N N . MET A 1 89 ? -3.956 -7.888 2.842 1.00 98.19 89 MET A N 1
ATOM 677 C CA . MET A 1 89 ? -5.241 -7.269 2.515 1.00 98.19 89 MET A CA 1
ATOM 678 C C . MET A 1 89 ? -6.330 -8.263 2.083 1.00 98.19 89 MET A C 1
ATOM 680 O O . MET A 1 89 ? -7.497 -8.040 2.402 1.00 98.19 89 MET A O 1
ATOM 684 N N . GLU A 1 90 ? -5.987 -9.380 1.427 1.00 98.44 90 GLU A N 1
ATOM 685 C CA . GLU A 1 90 ? -6.944 -10.469 1.170 1.00 98.44 90 GLU A CA 1
ATOM 686 C C . GLU A 1 90 ? -7.495 -11.032 2.485 1.00 98.44 90 GLU A C 1
ATOM 688 O O . GLU A 1 90 ? -8.715 -11.130 2.646 1.00 98.44 90 GLU A O 1
ATOM 693 N N . TYR A 1 91 ? -6.618 -11.322 3.452 1.00 97.06 91 TYR A N 1
ATOM 694 C CA . TYR A 1 91 ? -7.032 -11.786 4.775 1.00 97.06 91 TYR A CA 1
ATOM 695 C C . TYR A 1 91 ? -7.951 -10.770 5.476 1.00 97.06 91 TYR A C 1
ATOM 697 O O . TYR A 1 91 ? -9.022 -11.142 5.958 1.00 97.06 91 TYR A O 1
ATOM 705 N N . LEU A 1 92 ? -7.593 -9.482 5.484 1.00 93.56 92 LEU A N 1
ATOM 706 C CA . LEU A 1 92 ? -8.410 -8.427 6.102 1.00 93.56 92 LEU A CA 1
ATOM 707 C C . LEU A 1 92 ? -9.805 -8.322 5.452 1.00 93.56 92 LEU A C 1
ATOM 709 O O . LEU A 1 92 ? -10.815 -8.306 6.159 1.00 93.56 92 LEU A O 1
ATOM 713 N N . ALA A 1 93 ? -9.888 -8.372 4.118 1.00 92.88 93 ALA A N 1
ATOM 714 C CA . ALA A 1 93 ? -11.156 -8.374 3.383 1.00 92.88 93 ALA A CA 1
ATOM 715 C C . ALA A 1 93 ? -12.007 -9.640 3.640 1.00 92.88 93 ALA A C 1
ATOM 717 O O . ALA A 1 93 ? -13.249 -9.584 3.679 1.00 92.88 93 ALA A O 1
ATOM 718 N N . MET A 1 94 ? -11.367 -10.795 3.870 1.00 94.06 94 MET A N 1
ATOM 719 C CA . MET A 1 94 ? -12.049 -12.009 4.331 1.00 94.06 94 MET A CA 1
ATOM 720 C C . MET A 1 94 ? -12.674 -11.799 5.717 1.00 94.06 94 MET A C 1
ATOM 722 O O . MET A 1 94 ? -13.870 -12.061 5.859 1.00 94.06 94 MET A O 1
ATOM 726 N N . GLN A 1 95 ? -11.936 -11.209 6.668 1.00 89.00 95 GLN A N 1
ATOM 727 C CA . GLN A 1 95 ? -12.428 -10.846 8.012 1.00 89.00 95 GLN A CA 1
ATOM 728 C C . GLN A 1 95 ? -13.408 -9.652 8.036 1.00 89.00 95 GLN A C 1
ATOM 730 O O . GLN A 1 95 ? -13.818 -9.214 9.108 1.00 89.00 95 GLN A O 1
ATOM 735 N N . LYS A 1 96 ? -13.801 -9.113 6.870 1.00 88.50 96 LYS A N 1
ATOM 736 C CA . LYS A 1 96 ? -14.655 -7.913 6.718 1.00 88.50 96 LYS A CA 1
ATOM 737 C C . LYS A 1 96 ? -14.066 -6.641 7.338 1.00 88.50 96 LYS A C 1
ATOM 739 O O . LYS A 1 96 ? -14.792 -5.676 7.570 1.00 88.50 96 LYS A O 1
ATOM 744 N N . PHE A 1 97 ? -12.753 -6.621 7.540 1.00 86.94 97 PHE A N 1
ATOM 745 C CA . PHE A 1 97 ? -12.025 -5.436 7.953 1.00 86.94 97 PHE A CA 1
ATOM 746 C C . PHE A 1 97 ? -11.782 -4.505 6.754 1.00 86.94 97 PHE A C 1
ATOM 748 O O . PHE A 1 97 ? -11.621 -4.967 5.624 1.00 86.94 97 PHE A O 1
ATOM 755 N N . VAL A 1 98 ? -11.769 -3.193 7.006 1.00 90.19 98 VAL A N 1
ATOM 756 C CA . VAL A 1 98 ? -11.484 -2.146 6.011 1.00 90.19 98 VAL A CA 1
ATOM 757 C C . VAL A 1 98 ? -10.478 -1.182 6.633 1.00 90.19 98 VAL A C 1
ATOM 759 O O . VAL A 1 98 ? -10.770 -0.573 7.660 1.00 90.19 98 VAL A O 1
ATOM 762 N N . HIS A 1 99 ? -9.304 -1.069 6.018 1.00 91.31 99 HIS A N 1
ATOM 763 C CA . HIS A 1 99 ? -8.102 -0.443 6.569 1.00 91.31 99 HIS A CA 1
ATOM 764 C C . HIS A 1 99 ? -8.114 1.087 6.484 1.00 91.31 99 HIS A C 1
ATOM 766 O O . HIS A 1 99 ? -7.623 1.738 7.404 1.00 91.31 99 HIS A O 1
ATOM 772 N N . ARG A 1 100 ? -8.694 1.667 5.423 1.00 91.62 100 ARG A N 1
ATOM 773 C CA . ARG A 1 100 ? -8.882 3.119 5.188 1.00 91.62 100 ARG A CA 1
ATOM 774 C C . ARG A 1 100 ? -7.616 3.971 5.015 1.00 91.62 100 ARG A C 1
ATOM 776 O O . ARG A 1 100 ? -7.682 4.952 4.279 1.00 91.62 100 ARG A O 1
ATOM 783 N N . ASP A 1 101 ? -6.490 3.609 5.630 1.00 91.25 101 ASP A N 1
ATOM 784 C CA . ASP A 1 101 ? -5.180 4.250 5.437 1.00 91.25 101 ASP A CA 1
ATOM 785 C C . ASP A 1 101 ? -4.077 3.255 5.032 1.00 91.25 101 ASP A C 1
ATOM 787 O O . ASP A 1 101 ? -2.990 3.200 5.609 1.00 91.25 101 ASP A O 1
ATOM 791 N N . LEU A 1 102 ? -4.368 2.445 4.011 1.00 96.06 102 LEU A N 1
ATOM 792 C CA . LEU A 1 102 ? -3.361 1.594 3.383 1.00 96.06 102 LEU A CA 1
ATOM 793 C C . LEU A 1 102 ? -2.385 2.449 2.555 1.00 96.06 102 LEU A C 1
ATOM 795 O O . LEU A 1 102 ? -2.751 3.018 1.524 1.00 96.06 102 LEU A O 1
ATOM 799 N N . ALA A 1 103 ? -1.133 2.500 3.006 1.00 96.62 103 ALA A N 1
ATOM 800 C CA . ALA A 1 103 ? -0.035 3.232 2.380 1.00 96.62 103 ALA A CA 1
ATOM 801 C C . ALA A 1 103 ? 1.312 2.547 2.663 1.00 96.62 103 ALA A C 1
ATOM 803 O O . ALA A 1 103 ? 1.433 1.787 3.625 1.00 96.62 103 ALA A O 1
ATOM 804 N N . ALA A 1 104 ? 2.371 2.885 1.918 1.00 97.31 104 ALA A N 1
ATOM 805 C CA . ALA A 1 104 ? 3.699 2.288 2.124 1.00 97.31 104 ALA A CA 1
ATOM 806 C C . ALA A 1 104 ? 4.323 2.620 3.499 1.00 97.31 104 ALA A C 1
ATOM 808 O O . ALA A 1 104 ? 5.232 1.932 3.955 1.00 97.31 104 ALA A O 1
ATOM 809 N N . ARG A 1 105 ? 3.840 3.666 4.183 1.00 95.38 105 ARG A N 1
ATOM 810 C CA . ARG A 1 105 ? 4.210 3.980 5.579 1.00 95.38 105 ARG A CA 1
ATOM 811 C C . ARG A 1 105 ? 3.572 3.039 6.612 1.00 95.38 105 ARG A C 1
ATOM 813 O O . ARG A 1 105 ? 4.166 2.829 7.659 1.00 95.38 105 ARG A O 1
ATOM 820 N N . ASN A 1 106 ? 2.420 2.450 6.288 1.00 95.25 106 ASN A N 1
ATOM 821 C CA . ASN A 1 106 ? 1.616 1.604 7.179 1.00 95.25 106 ASN A CA 1
ATOM 822 C C . ASN A 1 106 ? 1.794 0.110 6.830 1.00 95.25 106 ASN A C 1
ATOM 824 O O . ASN A 1 106 ? 0.965 -0.743 7.128 1.00 95.25 106 ASN A O 1
ATOM 828 N N . CYS A 1 107 ? 2.906 -0.221 6.173 1.00 96.94 107 CYS A N 1
ATOM 829 C CA . CYS A 1 107 ? 3.369 -1.581 5.930 1.00 96.94 107 CYS A CA 1
ATOM 830 C C . CYS A 1 107 ? 4.797 -1.676 6.471 1.00 96.94 107 CYS A C 1
ATOM 832 O O . CYS A 1 107 ? 5.611 -0.804 6.174 1.00 96.94 107 CYS A O 1
ATOM 834 N N . MET A 1 108 ? 5.107 -2.713 7.244 1.00 96.12 108 MET A N 1
ATOM 835 C CA . MET A 1 108 ? 6.375 -2.862 7.970 1.00 96.12 108 MET A CA 1
ATOM 836 C C . MET A 1 108 ? 7.128 -4.113 7.513 1.00 96.12 108 MET A C 1
ATOM 838 O O . MET A 1 108 ? 6.483 -5.097 7.156 1.00 96.12 108 MET A O 1
ATOM 842 N N . ILE A 1 109 ? 8.464 -4.106 7.552 1.00 96.38 109 ILE A N 1
ATOM 843 C CA . ILE A 1 109 ? 9.310 -5.222 7.089 1.00 96.38 109 ILE A CA 1
ATOM 844 C C . ILE A 1 109 ? 10.168 -5.778 8.240 1.00 96.38 109 ILE A C 1
ATOM 846 O O . ILE A 1 109 ? 10.851 -5.022 8.936 1.00 96.38 109 ILE A O 1
ATOM 850 N N . ASP A 1 110 ? 10.137 -7.096 8.452 1.00 94.31 110 ASP A N 1
ATOM 851 C CA . ASP A 1 110 ? 10.976 -7.783 9.445 1.00 94.31 110 ASP A CA 1
ATOM 852 C C . ASP A 1 110 ? 12.354 -8.185 8.879 1.00 94.31 110 ASP A C 1
ATOM 854 O O . ASP A 1 110 ? 12.780 -7.696 7.826 1.00 94.31 110 ASP A O 1
ATOM 858 N N . ARG A 1 111 ? 13.111 -8.998 9.628 1.00 93.19 111 ARG A N 1
ATOM 859 C CA . ARG A 1 111 ? 14.495 -9.382 9.299 1.00 93.19 111 ARG A CA 1
ATOM 860 C C . ARG A 1 111 ? 14.584 -10.165 7.995 1.00 93.19 111 ARG A C 1
ATOM 862 O O . ARG A 1 111 ? 15.526 -9.955 7.235 1.00 93.19 111 ARG A O 1
ATOM 869 N N . ASP A 1 112 ? 13.583 -10.995 7.734 1.00 92.12 112 ASP A N 1
ATOM 870 C CA . ASP A 1 112 ? 13.588 -11.997 6.669 1.00 92.12 112 ASP A CA 1
ATOM 871 C C . ASP A 1 112 ? 12.873 -11.486 5.402 1.00 92.12 112 ASP A C 1
ATOM 873 O O . ASP A 1 112 ? 12.621 -12.228 4.454 1.00 92.12 112 ASP A O 1
ATOM 877 N N . GLY A 1 113 ? 12.543 -10.187 5.371 1.00 92.56 113 GLY A N 1
ATOM 878 C CA . GLY A 1 113 ? 11.877 -9.528 4.247 1.00 92.56 113 GLY A CA 1
ATOM 879 C C . GLY A 1 113 ? 10.364 -9.761 4.191 1.00 92.56 113 GLY A C 1
ATOM 880 O O . GLY A 1 113 ? 9.727 -9.414 3.188 1.00 92.56 113 GLY A O 1
ATOM 881 N N . VAL A 1 114 ? 9.756 -10.324 5.241 1.00 96.50 114 VAL A N 1
ATOM 882 C CA . VAL A 1 114 ? 8.305 -10.503 5.293 1.00 96.50 114 VAL A CA 1
ATOM 883 C C . VAL A 1 114 ? 7.657 -9.161 5.620 1.00 96.50 114 VAL A C 1
ATOM 885 O O . VAL A 1 114 ? 7.993 -8.485 6.594 1.00 96.50 114 VAL A O 1
ATOM 888 N N . VAL A 1 115 ? 6.711 -8.755 4.772 1.00 98.06 115 VAL A N 1
ATOM 889 C CA . VAL A 1 115 ? 5.982 -7.494 4.948 1.00 98.06 115 VAL A CA 1
ATOM 890 C C . VAL A 1 115 ? 4.680 -7.765 5.689 1.00 98.06 115 VAL A C 1
ATOM 892 O O . VAL A 1 115 ? 3.941 -8.685 5.328 1.00 98.06 115 VAL A O 1
ATOM 895 N N . LYS A 1 116 ? 4.385 -6.951 6.704 1.00 96.81 116 LYS A N 1
ATOM 896 C CA . LYS A 1 116 ? 3.132 -6.970 7.467 1.00 96.81 116 LYS A CA 1
ATOM 897 C C . LYS A 1 116 ? 2.396 -5.648 7.286 1.00 96.81 116 LYS A C 1
ATOM 899 O O . LYS A 1 116 ? 2.975 -4.588 7.515 1.00 96.81 116 LYS A O 1
ATOM 904 N N . VAL A 1 117 ? 1.126 -5.710 6.897 1.00 95.81 117 VAL A N 1
ATOM 905 C CA . VAL A 1 117 ? 0.222 -4.549 6.920 1.00 95.81 117 VAL A CA 1
ATOM 906 C C . VAL A 1 117 ? -0.061 -4.185 8.383 1.00 95.81 117 VAL A C 1
ATOM 908 O O . VAL A 1 117 ? -0.292 -5.086 9.192 1.00 95.81 117 VAL A O 1
ATOM 911 N N . ALA A 1 118 ? 0.006 -2.901 8.729 1.00 89.81 118 ALA A N 1
ATOM 912 C CA . ALA A 1 118 ? -0.004 -2.386 10.098 1.00 89.81 118 ALA A CA 1
ATOM 913 C C . ALA A 1 118 ? -0.801 -1.068 10.208 1.00 89.81 118 ALA A C 1
ATOM 915 O O . ALA A 1 118 ? -1.339 -0.586 9.219 1.00 89.81 118 ALA A O 1
ATOM 916 N N . ASP A 1 119 ? -0.851 -0.488 11.414 1.00 74.94 119 ASP A N 1
ATOM 917 C CA . ASP A 1 119 ? -1.529 0.785 11.726 1.00 74.94 119 ASP A CA 1
ATOM 918 C C . ASP A 1 119 ? -2.959 0.889 11.168 1.00 74.94 119 ASP A C 1
ATOM 920 O O . ASP A 1 119 ? -3.257 1.595 10.202 1.00 74.94 119 ASP A O 1
ATOM 924 N N . PHE A 1 120 ? -3.861 0.153 11.811 1.00 62.22 120 PHE A N 1
ATOM 925 C CA . PHE A 1 120 ? -5.258 0.053 11.409 1.00 62.22 120 PHE A CA 1
ATOM 926 C C . PHE A 1 120 ? -6.156 1.175 11.966 1.00 62.22 120 PHE A C 1
ATOM 928 O O . PHE A 1 120 ? -7.371 1.124 11.754 1.00 62.22 120 PHE A O 1
ATOM 935 N N . GLY A 1 121 ? -5.578 2.199 12.613 1.00 53.69 121 GLY A N 1
ATOM 936 C CA . GLY A 1 121 ? -6.355 3.292 13.202 1.00 53.69 121 GLY A CA 1
ATOM 937 C C . GLY A 1 121 ? -5.659 4.223 14.206 1.00 53.69 121 GLY A C 1
ATOM 938 O O . GLY A 1 121 ? -6.380 5.000 14.839 1.00 53.69 121 GLY A O 1
ATOM 939 N N . LEU A 1 122 ? -4.326 4.203 14.381 1.00 46.56 122 LEU A N 1
ATOM 940 C CA . LEU A 1 122 ? -3.682 4.759 15.587 1.00 46.56 122 LEU A CA 1
ATOM 941 C C . LEU A 1 122 ? -2.616 5.846 15.395 1.00 46.56 122 LEU A C 1
ATOM 943 O O . LEU A 1 122 ? -2.443 6.630 16.330 1.00 46.56 122 LEU A O 1
ATOM 947 N N . THR A 1 123 ? -1.908 5.954 14.263 1.00 43.34 123 THR A N 1
ATOM 948 C CA . THR A 1 123 ? -0.811 6.948 14.161 1.00 43.34 123 THR A CA 1
ATOM 949 C C . THR A 1 123 ? -1.310 8.386 13.981 1.00 43.34 123 THR A C 1
ATOM 951 O O . THR A 1 123 ? -1.312 8.947 12.881 1.00 43.34 123 THR A O 1
ATOM 954 N N . GLU A 1 124 ? -1.640 9.050 15.088 1.00 43.38 124 GLU A N 1
ATOM 955 C CA . GLU A 1 124 ? -1.653 10.508 15.108 1.00 43.38 124 GLU A CA 1
ATOM 956 C C . GLU A 1 124 ? -0.224 11.100 15.076 1.00 43.38 124 GLU A C 1
ATOM 958 O O . GLU A 1 124 ? 0.680 10.721 15.814 1.00 43.38 124 GLU A O 1
ATOM 963 N N . ASP A 1 125 ? -0.075 12.118 14.224 1.00 42.12 125 ASP A N 1
ATOM 964 C CA . ASP A 1 125 ? 0.847 13.262 14.333 1.00 42.12 125 ASP A CA 1
ATOM 965 C C . ASP A 1 125 ? 2.286 13.232 13.780 1.00 42.12 125 ASP A C 1
ATOM 967 O O . ASP A 1 125 ? 2.823 14.307 13.517 1.00 42.12 125 ASP A O 1
ATOM 971 N N . MET A 1 126 ? 2.895 12.096 13.418 1.00 36.62 126 MET A N 1
ATOM 972 C CA . MET A 1 126 ? 4.252 12.138 12.810 1.00 36.62 126 MET A CA 1
ATOM 973 C C . MET A 1 126 ? 4.314 12.634 11.343 1.00 36.62 126 MET A C 1
ATOM 975 O O . MET A 1 126 ? 5.398 12.872 10.809 1.00 36.62 126 MET A O 1
ATOM 979 N N . TYR A 1 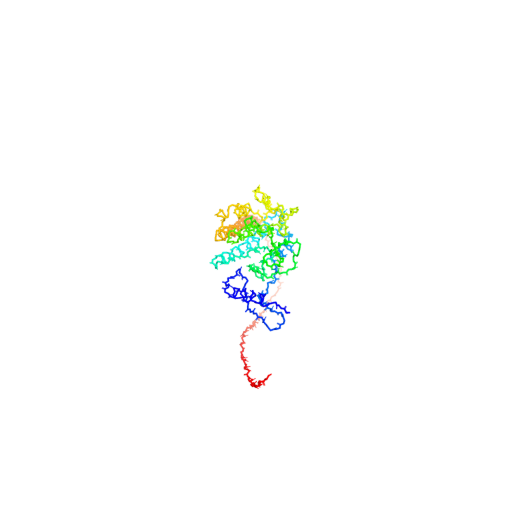127 ? 3.174 12.814 10.662 1.00 42.66 127 TYR A N 1
ATOM 980 C CA . TYR A 1 127 ? 3.109 13.105 9.216 1.00 42.66 127 TYR A CA 1
ATOM 981 C C . TYR A 1 127 ? 2.230 14.318 8.844 1.00 42.66 127 TYR A C 1
ATOM 983 O O . TYR A 1 127 ? 1.597 14.330 7.784 1.00 42.66 127 TYR A O 1
ATOM 991 N N . GLY A 1 128 ? 2.215 15.364 9.677 1.00 41.75 128 GLY A N 1
ATOM 992 C CA . GLY A 1 128 ? 1.312 16.528 9.571 1.00 41.75 128 GLY A CA 1
ATOM 993 C C . GLY A 1 128 ? 1.278 17.320 8.244 1.00 41.75 128 GLY A C 1
ATOM 994 O O . GLY A 1 128 ? 0.404 18.165 8.078 1.00 41.75 128 GLY A O 1
ATOM 995 N N . THR A 1 129 ? 2.169 17.054 7.281 1.00 49.53 129 THR A N 1
ATOM 996 C CA . THR A 1 129 ? 2.158 17.646 5.924 1.00 49.53 129 THR A CA 1
ATOM 997 C C . THR A 1 129 ? 1.485 16.777 4.849 1.00 49.53 129 THR A C 1
ATOM 999 O O . THR A 1 129 ? 1.255 17.254 3.737 1.00 49.53 129 THR A O 1
ATOM 1002 N N . LYS A 1 130 ? 1.183 15.501 5.138 1.00 52.75 130 LYS A N 1
ATOM 1003 C CA . LYS A 1 130 ? 0.602 14.543 4.171 1.00 52.75 130 LYS A CA 1
ATOM 1004 C C . LYS A 1 130 ? -0.918 14.392 4.284 1.00 52.75 130 LYS A C 1
ATOM 1006 O O . LYS A 1 130 ? -1.557 14.055 3.287 1.00 52.75 130 LYS A O 1
ATOM 1011 N N . TYR A 1 131 ? -1.468 14.615 5.475 1.00 60.59 131 TYR A N 1
ATOM 1012 C CA . TYR A 1 131 ? -2.891 14.462 5.777 1.00 60.59 131 TYR A CA 1
ATOM 1013 C C . TYR A 1 131 ? -3.626 15.798 5.603 1.00 60.59 131 TYR A C 1
ATOM 1015 O O . TYR A 1 131 ? -3.109 16.857 5.956 1.00 60.59 131 TYR A O 1
ATOM 1023 N N . PHE A 1 132 ? -4.843 15.747 5.068 1.00 65.75 132 PHE A N 1
ATOM 1024 C CA . PHE A 1 132 ? -5.772 16.878 5.057 1.00 65.75 132 PHE A CA 1
ATOM 1025 C C . PHE A 1 132 ? -6.602 16.872 6.345 1.00 65.75 132 PHE A C 1
ATOM 1027 O O . PHE A 1 132 ? -6.880 15.796 6.861 1.00 65.75 132 PHE A O 1
ATOM 1034 N N . ARG A 1 133 ? -7.027 18.033 6.856 1.00 64.38 133 ARG A N 1
ATOM 1035 C CA . ARG A 1 133 ? -7.896 18.105 8.041 1.00 64.38 133 ARG A CA 1
ATOM 1036 C C . ARG A 1 133 ? -9.323 18.452 7.639 1.00 64.38 133 ARG A C 1
ATOM 1038 O O . ARG A 1 133 ? -9.532 19.444 6.947 1.00 64.38 133 ARG A O 1
ATOM 1045 N N . ARG A 1 134 ? -10.286 17.634 8.063 1.00 63.91 134 ARG A N 1
ATOM 1046 C CA . ARG A 1 134 ? -11.721 17.830 7.833 1.00 63.91 134 ARG A CA 1
ATOM 1047 C C . ARG A 1 134 ? -12.415 18.075 9.173 1.00 63.91 134 ARG A C 1
ATOM 1049 O O . ARG A 1 134 ? -12.352 17.225 10.058 1.00 63.91 134 ARG A O 1
ATOM 1056 N N . ASP A 1 135 ? -13.127 19.189 9.298 1.00 58.16 135 ASP A N 1
ATOM 1057 C CA . ASP A 1 135 ? -13.980 19.443 10.460 1.00 58.16 135 ASP A CA 1
ATOM 1058 C C . ASP A 1 135 ? -15.256 18.596 10.372 1.00 58.16 135 ASP A C 1
ATOM 1060 O O . ASP A 1 135 ? -16.154 18.873 9.571 1.00 58.16 135 ASP A O 1
ATOM 1064 N N . ARG A 1 136 ? -15.373 17.563 11.215 1.00 59.47 136 ARG A N 1
ATOM 1065 C CA . ARG A 1 136 ? -16.663 16.901 11.455 1.00 59.47 136 ARG A CA 1
ATOM 1066 C C . ARG A 1 136 ? -17.480 17.769 12.414 1.00 59.47 136 ARG A C 1
ATOM 1068 O O . ARG A 1 136 ? -17.356 17.658 13.633 1.00 59.47 136 ARG A O 1
ATOM 1075 N N . ALA A 1 137 ? -18.342 18.616 11.847 1.00 49.38 137 ALA A N 1
ATOM 1076 C CA . ALA A 1 137 ? -19.209 19.544 12.584 1.00 49.38 137 ALA A CA 1
ATOM 1077 C C . ALA A 1 137 ? -20.100 18.872 13.655 1.00 49.38 137 ALA A C 1
ATOM 1079 O O . ALA A 1 137 ? -20.512 19.528 14.606 1.00 49.38 137 ALA A O 1
ATOM 1080 N N . GLU A 1 138 ? -20.369 17.570 13.524 1.00 52.28 138 GLU A N 1
ATOM 1081 C CA . GLU A 1 138 ? -21.156 16.773 14.478 1.00 52.28 138 GLU A CA 1
ATOM 1082 C C . GLU A 1 138 ? -20.340 16.238 15.672 1.00 52.28 138 GLU A C 1
ATOM 1084 O O . GLU A 1 138 ? -20.930 15.843 16.674 1.00 52.28 138 GLU A O 1
ATOM 1089 N N . SER A 1 139 ? -19.002 16.204 15.591 1.00 54.19 139 SER A N 1
ATOM 1090 C CA . SER A 1 139 ? -18.134 15.607 16.624 1.00 54.19 139 SER A CA 1
ATOM 1091 C C . SER A 1 139 ? -17.037 16.525 17.171 1.00 54.19 139 SER A C 1
ATOM 1093 O O . SER A 1 139 ? -16.362 16.145 18.124 1.00 54.19 139 SER A O 1
ATOM 1095 N N . GLY A 1 140 ? -16.817 17.708 16.585 1.00 49.34 140 GLY A N 1
ATOM 1096 C CA . GLY A 1 140 ? -15.926 18.746 17.131 1.00 49.34 140 GLY A CA 1
ATOM 1097 C C . GLY A 1 140 ? -14.425 18.406 17.192 1.00 49.34 140 GLY A C 1
ATOM 1098 O O . GLY A 1 140 ? -13.655 19.197 17.729 1.00 49.34 140 GLY A O 1
ATOM 1099 N N . LYS A 1 141 ? -13.998 17.258 16.649 1.00 52.38 141 LYS A N 1
ATOM 1100 C CA . LYS A 1 141 ? -12.589 16.864 16.468 1.00 52.38 141 LYS A CA 1
ATOM 1101 C C . LYS A 1 141 ? -12.182 17.046 14.994 1.00 52.38 141 LYS A C 1
ATOM 1103 O O . LYS A 1 141 ? -12.943 16.664 14.103 1.00 52.38 141 LYS A O 1
ATOM 1108 N N . GLU A 1 142 ? -10.983 17.582 14.750 1.00 60.50 142 GLU A N 1
ATOM 1109 C CA . GLU A 1 142 ? -10.362 17.637 13.415 1.00 60.50 142 GLU A CA 1
ATOM 1110 C C . GLU A 1 142 ? -10.015 16.212 12.931 1.00 60.50 142 GLU A C 1
ATOM 1112 O O . GLU A 1 142 ? -9.226 15.513 13.565 1.00 60.50 142 GLU A O 1
ATOM 1117 N N . GLU A 1 143 ? -10.556 15.770 11.793 1.00 66.75 143 GLU A N 1
ATOM 1118 C CA . GLU A 1 143 ? -10.265 14.450 11.215 1.00 66.75 143 GLU A CA 1
ATOM 1119 C C . GLU A 1 143 ? -9.084 14.543 10.226 1.00 66.75 143 GLU A C 1
ATOM 1121 O O . GLU A 1 143 ? -9.190 15.184 9.176 1.00 66.75 143 GLU A O 1
ATOM 1126 N N . LYS A 1 144 ? -7.941 13.919 10.555 1.00 71.31 144 LYS A N 1
ATOM 1127 C CA . LYS A 1 144 ? -6.736 13.854 9.701 1.00 71.31 144 LYS A CA 1
ATOM 1128 C C . LYS A 1 144 ? -6.888 12.732 8.660 1.00 71.31 144 LYS A C 1
ATOM 1130 O O . LYS A 1 144 ? -6.818 11.557 8.999 1.00 71.31 144 LYS A O 1
ATOM 1135 N N . LEU A 1 145 ? -7.059 13.083 7.382 1.00 81.81 145 LEU A N 1
ATOM 1136 C CA . LEU A 1 145 ? -7.395 12.158 6.290 1.00 81.81 145 LEU A CA 1
ATOM 1137 C C . LEU A 1 145 ? -6.278 11.995 5.237 1.00 81.81 145 LEU A C 1
ATOM 1139 O O . LEU A 1 145 ? -5.740 12.998 4.749 1.00 81.81 145 LEU A O 1
ATOM 1143 N N . PRO A 1 146 ? -5.970 10.760 4.796 1.00 90.06 146 PRO A N 1
ATOM 1144 C CA . PRO A 1 146 ? -4.903 10.459 3.841 1.00 90.06 146 PRO A CA 1
ATOM 1145 C C . PRO A 1 146 ? -5.348 10.674 2.381 1.00 90.06 146 PRO A C 1
ATOM 1147 O O . PRO A 1 146 ? -5.215 9.787 1.540 1.00 90.06 146 PRO A O 1
ATOM 1150 N N . ILE A 1 147 ? -5.874 11.860 2.043 1.00 92.00 147 ILE A N 1
ATOM 1151 C CA . ILE A 1 147 ? -6.596 12.137 0.777 1.00 92.00 147 ILE A CA 1
ATOM 1152 C C . ILE A 1 147 ? -5.867 11.685 -0.507 1.00 92.00 147 ILE A C 1
ATOM 1154 O O . ILE A 1 147 ? -6.522 11.322 -1.478 1.00 92.00 147 ILE A O 1
ATOM 1158 N N . ARG A 1 148 ? -4.529 11.643 -0.525 1.00 95.12 148 ARG A N 1
ATOM 1159 C CA . ARG A 1 148 ? -3.735 11.184 -1.686 1.00 95.12 148 ARG A CA 1
ATOM 1160 C C . ARG A 1 148 ? -3.823 9.672 -1.961 1.00 95.12 148 ARG A C 1
ATOM 1162 O O . ARG A 1 148 ? -3.521 9.263 -3.078 1.00 95.12 148 ARG A O 1
ATOM 1169 N N . TRP A 1 149 ? -4.241 8.876 -0.974 1.00 96.81 149 TRP A N 1
ATOM 1170 C CA . TRP A 1 149 ? -4.474 7.426 -1.061 1.00 96.81 149 TRP A CA 1
ATOM 1171 C C . TRP A 1 149 ? -5.966 7.063 -1.112 1.00 96.81 149 TRP A C 1
ATOM 1173 O O . TRP A 1 149 ? -6.302 5.932 -1.455 1.00 96.81 149 TRP A O 1
ATOM 1183 N N . MET A 1 150 ? -6.865 7.992 -0.776 1.00 95.56 150 MET A N 1
ATOM 1184 C CA . MET A 1 150 ? -8.308 7.738 -0.710 1.00 95.56 150 MET A CA 1
ATOM 1185 C C . MET A 1 150 ? -8.943 7.593 -2.101 1.00 95.56 150 MET A C 1
ATOM 1187 O O . MET A 1 150 ? -8.574 8.285 -3.052 1.00 95.56 150 MET A O 1
ATOM 1191 N N . ALA A 1 151 ? -9.951 6.724 -2.197 1.00 96.94 151 ALA A N 1
ATOM 1192 C CA . ALA A 1 151 ? -10.788 6.597 -3.385 1.00 96.94 151 ALA A CA 1
ATOM 1193 C C . ALA A 1 151 ? -11.718 7.822 -3.556 1.00 96.94 151 ALA A C 1
ATOM 1195 O O . ALA A 1 151 ? -12.087 8.447 -2.555 1.00 96.94 151 ALA A O 1
ATOM 1196 N N . PRO A 1 152 ? -12.161 8.160 -4.786 1.00 96.69 152 PRO A N 1
ATOM 1197 C CA . PRO A 1 152 ? -13.031 9.313 -5.033 1.00 96.69 152 PRO A CA 1
ATOM 1198 C C . PRO A 1 152 ? -14.306 9.312 -4.181 1.00 96.69 152 PRO A C 1
ATOM 1200 O O . PRO A 1 152 ? -14.672 10.343 -3.624 1.00 96.69 152 PRO A O 1
ATOM 1203 N N . GLU A 1 153 ? -14.946 8.153 -4.009 1.00 95.81 153 GLU A N 1
ATOM 1204 C CA . GLU A 1 153 ? -16.148 8.002 -3.186 1.00 95.81 153 GLU A CA 1
ATOM 1205 C C . GLU A 1 153 ? -15.895 8.137 -1.672 1.00 95.81 153 GLU A C 1
ATOM 1207 O O . GLU A 1 153 ? -16.801 8.524 -0.936 1.00 95.81 153 GLU A O 1
ATOM 1212 N N . SER A 1 154 ? -14.670 7.887 -1.199 1.00 93.31 154 SER A N 1
ATOM 1213 C CA . SER A 1 154 ? -14.269 8.138 0.193 1.00 93.31 154 SER A CA 1
ATOM 1214 C C . SER A 1 154 ? -14.031 9.630 0.438 1.00 93.31 154 SER A C 1
ATOM 1216 O O . SER A 1 154 ? -14.420 10.166 1.473 1.00 93.31 154 SER A O 1
ATOM 1218 N N . ILE A 1 155 ? -13.431 10.327 -0.535 1.00 91.69 155 ILE A N 1
ATOM 1219 C CA . ILE A 1 155 ? -13.206 11.779 -0.468 1.00 91.69 155 ILE A CA 1
ATOM 1220 C C . ILE A 1 155 ? -14.546 12.531 -0.521 1.00 91.69 155 ILE A C 1
ATOM 1222 O O . ILE A 1 155 ? -14.765 13.448 0.269 1.00 91.69 155 ILE A O 1
ATOM 1226 N N . GLU A 1 156 ? -15.434 12.133 -1.438 1.00 90.88 156 GLU A N 1
ATOM 1227 C CA . GLU A 1 156 ? -16.697 12.818 -1.746 1.00 90.88 156 GLU A CA 1
ATOM 1228 C C . GLU A 1 156 ? -17.862 12.444 -0.814 1.00 90.88 156 GLU A C 1
ATOM 1230 O O . GLU A 1 156 ? -18.680 13.303 -0.494 1.00 90.88 156 GLU A O 1
ATOM 1235 N N . LYS A 1 157 ? -17.976 11.169 -0.411 1.00 88.75 157 LYS A N 1
ATOM 1236 C CA . LYS A 1 157 ? -19.174 10.618 0.259 1.00 88.75 157 LYS A CA 1
ATOM 1237 C C . LYS A 1 157 ? -18.882 9.843 1.552 1.00 88.75 157 LYS A C 1
ATOM 1239 O O . LYS A 1 157 ? -19.791 9.223 2.093 1.00 88.75 157 LYS A O 1
ATOM 1244 N N . ASP A 1 158 ? -17.635 9.854 2.026 1.00 86.75 158 ASP A N 1
ATOM 1245 C CA . ASP A 1 158 ? -17.177 9.138 3.230 1.00 86.75 158 ASP A CA 1
ATOM 1246 C C . ASP A 1 158 ? -17.465 7.616 3.212 1.00 86.75 158 ASP A C 1
ATOM 1248 O O . ASP A 1 158 ? -17.687 6.976 4.239 1.00 86.75 158 ASP A O 1
ATOM 1252 N N . ILE A 1 159 ? -17.465 7.023 2.011 1.00 89.31 159 ILE A N 1
ATOM 1253 C CA . ILE A 1 159 ? -17.677 5.586 1.792 1.00 89.31 159 ILE A CA 1
ATOM 1254 C C . ILE A 1 159 ? -16.350 4.832 1.961 1.00 89.31 159 ILE A C 1
ATOM 1256 O O . ILE A 1 159 ? -15.352 5.196 1.341 1.00 89.31 159 ILE A O 1
ATOM 1260 N N . TYR A 1 160 ? -16.356 3.738 2.730 1.00 90.94 160 TYR A N 1
ATOM 1261 C CA . TYR A 1 160 ? -15.196 2.863 2.961 1.00 90.94 160 TYR A CA 1
ATOM 1262 C C . TYR A 1 160 ? -15.585 1.387 2.771 1.00 90.94 160 TYR A C 1
ATOM 1264 O O . TYR A 1 160 ? -16.552 0.920 3.371 1.00 90.94 160 TYR A O 1
ATOM 1272 N N . THR A 1 161 ? -14.855 0.652 1.924 1.00 93.75 161 THR A N 1
ATOM 1273 C CA . THR A 1 161 ? -15.094 -0.766 1.570 1.00 93.75 161 THR A CA 1
ATOM 1274 C C . THR A 1 161 ? -13.791 -1.465 1.142 1.00 93.75 161 THR A C 1
ATOM 1276 O O . THR A 1 161 ? -12.791 -0.795 0.899 1.00 93.75 161 THR A O 1
ATOM 1279 N N . GLU A 1 162 ? -13.808 -2.789 0.914 1.00 96.12 162 GLU A N 1
ATOM 1280 C CA . GLU A 1 162 ? -12.702 -3.503 0.232 1.00 96.12 162 GLU A CA 1
ATOM 1281 C C . GLU A 1 162 ? -12.257 -2.768 -1.050 1.00 96.12 162 GLU A C 1
ATOM 1283 O O . GLU A 1 162 ? -11.069 -2.578 -1.290 1.00 96.12 162 GLU A O 1
ATOM 1288 N N . ALA A 1 163 ? -13.209 -2.279 -1.854 1.00 98.50 163 ALA A N 1
ATOM 1289 C CA . ALA A 1 163 ? -12.916 -1.603 -3.114 1.00 98.50 163 ALA A CA 1
ATOM 1290 C C . ALA A 1 163 ? -12.262 -0.217 -2.943 1.00 98.50 163 ALA A C 1
ATOM 1292 O O . ALA A 1 163 ? -11.632 0.266 -3.886 1.00 98.50 163 ALA A O 1
ATOM 1293 N N . THR A 1 164 ? -12.389 0.434 -1.780 1.00 97.88 164 THR A N 1
ATOM 1294 C CA . THR A 1 164 ? -11.663 1.686 -1.490 1.00 97.88 164 THR A CA 1
ATOM 1295 C C . THR A 1 164 ? -10.240 1.389 -1.034 1.00 97.88 164 THR A C 1
ATOM 1297 O O . THR A 1 164 ? -9.316 2.044 -1.503 1.00 97.88 164 THR A O 1
ATOM 1300 N N . ASP A 1 165 ? -10.041 0.337 -0.235 1.00 98.12 165 ASP A N 1
ATOM 1301 C CA . ASP A 1 165 ? -8.698 -0.132 0.123 1.00 98.12 165 ASP A CA 1
ATOM 1302 C C . ASP A 1 165 ? -7.924 -0.641 -1.108 1.00 98.12 165 ASP A C 1
ATOM 1304 O O . ASP A 1 165 ? -6.720 -0.427 -1.208 1.00 98.12 165 ASP A O 1
ATOM 1308 N N . VAL A 1 166 ? -8.594 -1.258 -2.093 1.00 98.88 166 VAL A N 1
ATOM 1309 C CA . VAL A 1 166 ? -7.988 -1.641 -3.387 1.00 98.88 166 VAL A CA 1
ATOM 1310 C C . VAL A 1 166 ? -7.434 -0.426 -4.141 1.00 98.88 166 VAL A C 1
ATOM 1312 O O . VAL A 1 166 ? -6.355 -0.502 -4.731 1.00 98.88 166 VAL A O 1
ATOM 1315 N N . TRP A 1 167 ? -8.127 0.715 -4.104 1.00 98.81 167 TRP A N 1
ATOM 1316 C CA . TRP A 1 167 ? -7.626 1.960 -4.694 1.00 98.81 167 TRP A CA 1
ATOM 1317 C C . TRP A 1 167 ? -6.361 2.441 -3.963 1.00 98.81 167 TRP A C 1
ATOM 1319 O O . TRP A 1 167 ? -5.350 2.741 -4.607 1.00 98.81 167 TRP A O 1
ATOM 1329 N N . SER A 1 168 ? -6.386 2.447 -2.625 1.00 98.56 168 SER A N 1
ATOM 1330 C CA . SER A 1 168 ? -5.242 2.799 -1.769 1.00 98.56 168 SER A CA 1
ATOM 1331 C C . SER A 1 168 ? -4.054 1.848 -1.957 1.00 98.56 168 SER A C 1
ATOM 1333 O O . SER A 1 168 ? -2.906 2.290 -2.011 1.00 98.56 168 SER A O 1
ATOM 1335 N N . PHE A 1 169 ? -4.314 0.557 -2.183 1.00 98.88 169 PHE A N 1
ATOM 1336 C CA . PHE A 1 169 ? -3.312 -0.430 -2.583 1.00 98.88 169 PHE A CA 1
ATOM 1337 C C . PHE A 1 169 ? -2.676 -0.067 -3.930 1.00 98.88 169 PHE A C 1
ATOM 1339 O O . PHE A 1 169 ? -1.455 -0.075 -4.037 1.00 98.88 169 PHE A O 1
ATOM 1346 N N . GLY A 1 170 ? -3.460 0.337 -4.937 1.00 98.88 170 GLY A N 1
ATOM 1347 C CA . GLY A 1 170 ? -2.915 0.834 -6.208 1.00 98.88 170 GLY A CA 1
ATOM 1348 C C . GLY A 1 170 ? -1.942 2.007 -6.019 1.00 98.88 170 GLY A C 1
ATOM 1349 O O . GLY A 1 170 ? -0.863 2.018 -6.610 1.00 98.88 170 GLY A O 1
ATOM 1350 N N . VAL A 1 171 ? -2.275 2.959 -5.135 1.00 98.81 171 VAL A N 1
ATOM 1351 C CA . VAL A 1 171 ? -1.378 4.077 -4.771 1.00 98.81 171 VAL A CA 1
ATOM 1352 C C . VAL A 1 171 ? -0.144 3.590 -3.996 1.00 98.81 171 VAL A C 1
ATOM 1354 O O . VAL A 1 171 ? 0.960 4.063 -4.252 1.00 98.81 171 VAL A O 1
ATOM 1357 N N . THR A 1 172 ? -0.297 2.600 -3.115 1.00 98.75 172 THR A N 1
ATOM 1358 C CA . THR A 1 172 ? 0.804 1.972 -2.360 1.00 98.75 172 THR A CA 1
ATOM 1359 C C . THR A 1 172 ? 1.802 1.269 -3.285 1.00 98.75 172 THR A C 1
ATOM 1361 O O . THR A 1 172 ? 3.009 1.452 -3.145 1.00 98.75 172 THR A O 1
ATOM 1364 N N . VAL A 1 173 ? 1.320 0.525 -4.286 1.00 98.88 173 VAL A N 1
ATOM 1365 C CA . VAL A 1 173 ? 2.167 -0.094 -5.321 1.00 98.88 173 VAL A CA 1
ATOM 1366 C C . VAL A 1 173 ? 2.922 0.989 -6.108 1.00 98.88 173 VAL A C 1
ATOM 1368 O O . VAL A 1 173 ? 4.112 0.835 -6.378 1.00 98.88 173 VAL A O 1
ATOM 1371 N N . TRP A 1 174 ? 2.296 2.132 -6.407 1.00 98.75 174 TRP A N 1
ATOM 1372 C CA . TRP A 1 174 ? 2.990 3.264 -7.033 1.00 98.75 174 TRP A CA 1
ATOM 1373 C C . TRP A 1 174 ? 4.067 3.894 -6.126 1.00 98.75 174 TRP A C 1
ATOM 1375 O O . TRP A 1 174 ? 5.157 4.206 -6.610 1.00 98.75 174 TRP A O 1
ATOM 1385 N N . GLU A 1 175 ? 3.833 4.039 -4.813 1.00 98.56 175 GLU A N 1
ATOM 1386 C CA . GLU A 1 175 ? 4.881 4.462 -3.863 1.00 98.56 175 GLU A CA 1
ATOM 1387 C C . GLU A 1 175 ? 6.081 3.502 -3.879 1.00 98.56 175 GLU A C 1
ATOM 1389 O O . GLU A 1 175 ? 7.227 3.953 -3.893 1.00 98.56 175 GLU A O 1
ATOM 1394 N N . ILE A 1 176 ? 5.823 2.190 -3.912 1.00 98.62 176 ILE A N 1
ATOM 1395 C CA . ILE A 1 176 ? 6.849 1.139 -3.922 1.00 98.62 176 ILE A CA 1
ATOM 1396 C C . ILE A 1 176 ? 7.709 1.243 -5.188 1.00 98.62 176 ILE A C 1
ATOM 1398 O O . ILE A 1 176 ? 8.914 1.476 -5.091 1.00 98.62 176 ILE A O 1
ATOM 1402 N N . PHE A 1 177 ? 7.106 1.170 -6.380 1.00 98.31 177 PHE A N 1
ATOM 1403 C CA . PHE A 1 177 ? 7.861 1.176 -7.641 1.00 98.31 177 PHE A CA 1
ATOM 1404 C C . PHE A 1 177 ? 8.507 2.531 -7.985 1.00 98.31 177 PHE A C 1
ATOM 1406 O O . PHE A 1 177 ? 9.464 2.567 -8.756 1.00 98.31 177 PHE A O 1
ATOM 1413 N N . THR A 1 178 ? 8.067 3.644 -7.383 1.00 97.50 178 THR A N 1
ATOM 1414 C CA . THR A 1 178 ? 8.753 4.951 -7.496 1.00 97.50 178 THR A CA 1
ATOM 1415 C C . THR A 1 178 ? 9.810 5.208 -6.411 1.00 97.50 178 THR A C 1
ATOM 1417 O O . THR A 1 178 ? 10.404 6.297 -6.372 1.00 97.50 178 THR A O 1
ATOM 1420 N N . CYS A 1 179 ? 10.053 4.235 -5.527 1.00 96.88 179 CYS A N 1
ATOM 1421 C CA . CYS A 1 179 ? 10.950 4.347 -4.374 1.00 96.88 179 CYS A CA 1
ATOM 1422 C C . CYS A 1 179 ? 10.609 5.545 -3.466 1.00 96.88 179 CYS A C 1
ATOM 1424 O O . CYS A 1 179 ? 11.468 6.357 -3.105 1.00 96.88 179 CYS A O 1
ATOM 1426 N N . GLY A 1 180 ? 9.321 5.686 -3.139 1.00 95.69 180 GLY A N 1
ATOM 1427 C CA . GLY A 1 180 ? 8.798 6.654 -2.178 1.00 95.69 180 GLY A CA 1
ATOM 1428 C C . GLY A 1 180 ? 8.624 8.088 -2.697 1.00 95.69 180 GLY A C 1
ATOM 1429 O O . GLY A 1 180 ? 8.762 9.023 -1.897 1.00 95.69 180 GLY A O 1
ATOM 1430 N N . ARG A 1 181 ? 8.327 8.290 -3.997 1.00 95.50 181 ARG A N 1
ATOM 1431 C CA . ARG A 1 181 ? 7.816 9.590 -4.498 1.00 95.50 181 ARG A CA 1
ATOM 1432 C C . ARG A 1 181 ? 6.442 9.871 -3.854 1.00 95.50 181 ARG A C 1
ATOM 1434 O O . ARG A 1 181 ? 5.721 8.949 -3.488 1.00 95.50 181 ARG A O 1
ATOM 1441 N N . ILE A 1 182 ? 6.060 11.143 -3.708 1.00 94.56 182 ILE A N 1
ATOM 1442 C CA . ILE A 1 182 ? 4.765 11.523 -3.110 1.00 94.56 182 ILE A CA 1
ATOM 1443 C C . ILE A 1 182 ? 3.657 11.480 -4.187 1.00 94.56 182 ILE A C 1
ATOM 1445 O O . ILE A 1 182 ? 3.792 12.174 -5.204 1.00 94.56 182 ILE A O 1
ATOM 1449 N N . PRO A 1 183 ? 2.549 10.733 -3.986 1.00 96.38 183 PRO A N 1
ATOM 1450 C CA . PRO A 1 183 ? 1.456 10.666 -4.956 1.00 96.38 183 PRO A CA 1
ATOM 1451 C C . PRO A 1 183 ? 0.817 12.034 -5.230 1.00 96.38 183 PRO A C 1
ATOM 1453 O O . PRO A 1 183 ? 0.560 12.816 -4.309 1.00 96.38 183 PRO A O 1
ATOM 1456 N N . TYR A 1 184 ? 0.530 12.321 -6.503 1.00 95.12 184 TYR A N 1
ATOM 1457 C CA . TYR A 1 184 ? -0.120 13.558 -6.964 1.00 95.12 184 TYR A CA 1
ATOM 1458 C C . TYR A 1 184 ? 0.599 14.851 -6.517 1.00 95.12 184 TYR A C 1
ATOM 1460 O O . TYR A 1 184 ? -0.045 15.850 -6.177 1.00 95.12 184 TYR A O 1
ATOM 1468 N N . THR A 1 185 ? 1.937 14.832 -6.456 1.00 91.44 185 THR A N 1
ATOM 1469 C CA . THR A 1 185 ? 2.763 16.006 -6.104 1.00 91.44 185 THR A CA 1
ATOM 1470 C C . THR A 1 185 ? 2.360 17.241 -6.922 1.00 91.44 185 THR A C 1
ATOM 1472 O O . THR A 1 185 ? 2.037 17.140 -8.101 1.00 91.44 185 THR A O 1
ATOM 1475 N N . GLY A 1 186 ? 2.323 18.412 -6.277 1.00 88.94 186 GLY A N 1
ATOM 1476 C CA . GLY A 1 186 ? 1.868 19.671 -6.882 1.00 88.94 186 GLY A CA 1
ATOM 1477 C C . GLY A 1 186 ? 0.345 19.868 -6.919 1.00 88.94 186 GLY A C 1
ATOM 1478 O O . GLY A 1 186 ? -0.106 21.007 -6.989 1.00 88.94 186 GLY A O 1
ATOM 1479 N N . ILE A 1 187 ? -0.465 18.808 -6.800 1.00 90.06 187 ILE A N 1
ATOM 1480 C CA . ILE A 1 187 ? -1.933 18.917 -6.747 1.00 90.06 187 ILE A CA 1
ATOM 1481 C C . ILE A 1 187 ? -2.387 19.172 -5.292 1.00 90.06 187 ILE A C 1
ATOM 1483 O O . ILE A 1 187 ? -2.057 18.366 -4.411 1.00 90.06 187 ILE A O 1
ATOM 1487 N N . PRO A 1 188 ? -3.146 20.251 -4.998 1.00 86.56 188 PRO A N 1
ATOM 1488 C CA . PRO A 1 188 ? -3.746 20.481 -3.680 1.00 86.56 188 PRO A CA 1
ATOM 1489 C C . PRO A 1 188 ? -4.857 19.470 -3.366 1.00 86.56 188 PRO A C 1
ATOM 1491 O O . PRO A 1 188 ? -5.583 19.051 -4.266 1.00 86.56 188 PRO A O 1
ATOM 1494 N N . ALA A 1 189 ? -5.058 19.139 -2.085 1.00 80.06 189 ALA A N 1
ATOM 1495 C CA . ALA A 1 189 ? -6.054 18.147 -1.652 1.00 80.06 189 ALA A CA 1
ATOM 1496 C C . ALA A 1 189 ? -7.476 18.438 -2.180 1.00 80.06 189 ALA A C 1
ATOM 1498 O O . ALA A 1 189 ? -8.133 17.540 -2.699 1.00 80.06 189 ALA A O 1
ATOM 1499 N N . MET A 1 190 ? -7.909 19.703 -2.139 1.00 77.81 190 MET A N 1
ATOM 1500 C CA . MET A 1 190 ? -9.221 20.139 -2.648 1.00 77.81 190 MET A CA 1
ATOM 1501 C C . MET A 1 190 ? -9.368 20.010 -4.172 1.00 77.81 190 MET A C 1
ATOM 1503 O O . MET A 1 190 ? -10.471 19.802 -4.666 1.00 77.81 190 MET A O 1
ATOM 1507 N N . GLY A 1 191 ? -8.269 20.091 -4.928 1.00 90.12 191 GLY A N 1
ATOM 1508 C CA . GLY A 1 191 ? -8.287 19.901 -6.380 1.00 90.12 191 GLY A CA 1
ATOM 1509 C C . GLY A 1 191 ? -8.256 18.431 -6.809 1.00 90.12 191 GLY A C 1
ATOM 1510 O O . GLY A 1 191 ? -8.607 18.125 -7.949 1.00 90.12 191 GLY A O 1
ATOM 1511 N N . LEU A 1 192 ? -7.844 17.514 -5.923 1.00 93.31 192 LEU A N 1
ATOM 1512 C CA . LEU A 1 192 ? -7.585 16.122 -6.291 1.00 93.31 192 LEU A CA 1
ATOM 1513 C C . LEU A 1 192 ? -8.854 15.393 -6.751 1.00 93.31 192 LEU A C 1
ATOM 1515 O O . LEU A 1 192 ? -8.817 14.742 -7.792 1.00 93.31 192 LEU A O 1
ATOM 1519 N N . LEU A 1 193 ? -9.981 15.546 -6.045 1.00 94.31 193 LEU A N 1
ATOM 1520 C CA . LEU A 1 193 ? -11.240 14.877 -6.407 1.00 94.31 193 LEU A CA 1
ATOM 1521 C C . LEU A 1 193 ? -11.662 15.195 -7.850 1.00 94.31 193 LEU A C 1
ATOM 1523 O O . LEU A 1 193 ? -11.948 14.278 -8.617 1.00 94.31 193 LEU A O 1
ATOM 1527 N N . MET A 1 194 ? -11.610 16.470 -8.247 1.00 94.88 194 MET A N 1
ATOM 1528 C CA . MET A 1 194 ? -11.975 16.903 -9.602 1.00 94.88 194 MET A CA 1
ATOM 1529 C C . MET A 1 194 ? -11.057 16.281 -10.666 1.00 94.88 194 MET A C 1
ATOM 1531 O O . MET A 1 194 ? -11.529 15.877 -11.727 1.00 94.88 194 MET A O 1
ATOM 1535 N N . LYS A 1 195 ? -9.755 16.145 -10.374 1.00 95.62 195 LYS A N 1
ATOM 1536 C CA . LYS A 1 195 ? -8.787 15.481 -11.264 1.00 95.62 195 LYS A CA 1
ATOM 1537 C C . LYS A 1 195 ? -9.040 13.978 -11.388 1.00 95.62 195 LYS A C 1
ATOM 1539 O O . LYS A 1 195 ? -8.974 13.434 -12.488 1.00 95.62 195 LYS A O 1
ATOM 1544 N N . LEU A 1 196 ? -9.373 13.308 -10.285 1.00 96.56 196 LEU A N 1
ATOM 1545 C CA . LEU A 1 196 ? -9.716 11.884 -10.291 1.00 96.56 196 LEU A CA 1
ATOM 1546 C C . LEU A 1 196 ? -11.037 11.614 -11.032 1.00 96.56 196 LEU A C 1
ATOM 1548 O O . LEU A 1 196 ? -11.125 10.635 -11.780 1.00 96.56 196 LEU A O 1
ATOM 1552 N N . GLN A 1 197 ? -12.033 12.492 -10.871 1.00 94.38 197 GLN A N 1
ATOM 1553 C CA . GLN A 1 197 ? -13.306 12.450 -11.597 1.00 94.38 197 GLN A CA 1
ATOM 1554 C C . GLN A 1 197 ? -13.120 12.718 -13.099 1.00 94.38 197 GLN A C 1
ATOM 1556 O O . GLN A 1 197 ? -13.720 12.021 -13.911 1.00 94.38 197 GLN A O 1
ATOM 1561 N N . SER A 1 198 ? -12.220 13.630 -13.490 1.00 95.56 198 SER A N 1
ATOM 1562 C CA . SER A 1 198 ? -11.843 13.860 -14.895 1.00 95.56 198 SER A CA 1
ATOM 1563 C C . SER A 1 198 ? -10.890 12.798 -15.475 1.00 95.56 198 SER A C 1
ATOM 1565 O O . SER A 1 198 ? -10.239 13.047 -16.487 1.00 95.56 198 SER A O 1
ATOM 1567 N N . GLY A 1 199 ? -10.747 11.638 -14.825 1.00 95.00 199 GLY A N 1
ATOM 1568 C CA . GLY A 1 199 ? -9.953 10.507 -15.315 1.00 95.00 199 GLY A CA 1
ATOM 1569 C C . GLY A 1 199 ? -8.435 10.600 -15.120 1.00 95.00 199 GLY A C 1
ATOM 1570 O O . GLY A 1 199 ? -7.743 9.649 -15.473 1.00 95.00 199 GLY A O 1
ATOM 1571 N N . GLN A 1 200 ? -7.886 11.670 -14.527 1.00 96.38 200 GLN A N 1
ATOM 1572 C CA . GLN A 1 200 ? -6.440 11.759 -14.282 1.00 96.38 200 GLN A CA 1
ATOM 1573 C C . GLN A 1 200 ? -6.006 10.700 -13.254 1.00 96.38 200 GLN A C 1
ATOM 1575 O O . GLN A 1 200 ? -6.681 10.476 -12.245 1.00 96.38 200 GLN A O 1
ATOM 1580 N N . ARG A 1 201 ? -4.871 10.044 -13.507 1.00 97.81 201 ARG A N 1
ATOM 1581 C CA . ARG A 1 201 ? -4.239 9.038 -12.637 1.00 97.81 201 ARG A CA 1
ATOM 1582 C C . ARG A 1 201 ? -2.756 9.362 -12.446 1.00 97.81 201 ARG A C 1
ATOM 1584 O O . ARG A 1 201 ? -2.278 10.364 -12.973 1.00 97.81 201 ARG A O 1
ATOM 1591 N N . LEU A 1 202 ? -2.060 8.555 -11.649 1.00 97.94 202 LEU A N 1
ATOM 1592 C CA . LEU A 1 202 ? -0.602 8.615 -11.566 1.00 97.94 202 LEU A CA 1
ATOM 1593 C C . LEU A 1 202 ? -0.004 7.987 -12.835 1.00 97.94 202 LEU A C 1
ATOM 1595 O O . LEU A 1 202 ? -0.523 6.995 -13.353 1.00 97.94 202 LEU A O 1
ATOM 1599 N N . GLU A 1 203 ? 1.078 8.573 -13.332 1.00 97.25 203 GLU A N 1
ATOM 1600 C CA . GLU A 1 203 ? 1.835 8.076 -14.487 1.00 97.25 203 GLU A CA 1
ATOM 1601 C C . GLU A 1 203 ? 2.579 6.774 -14.138 1.00 97.25 203 GLU A C 1
ATOM 1603 O O . GLU A 1 203 ? 2.807 6.486 -12.955 1.00 97.25 203 GLU A O 1
ATOM 1608 N N . ARG A 1 204 ? 2.962 5.976 -15.149 1.00 97.38 204 ARG A N 1
ATOM 1609 C CA . ARG A 1 204 ? 3.771 4.761 -14.938 1.00 97.38 204 ARG A CA 1
ATOM 1610 C C . ARG A 1 204 ? 5.061 5.133 -14.189 1.00 97.38 204 ARG A C 1
ATOM 1612 O O . ARG A 1 204 ? 5.699 6.116 -14.562 1.00 97.38 204 ARG A O 1
ATOM 1619 N N . PRO A 1 205 ? 5.462 4.378 -13.147 1.00 96.38 205 PRO A N 1
ATOM 1620 C CA . PRO A 1 205 ? 6.752 4.579 -12.505 1.00 96.38 205 PRO A CA 1
ATOM 1621 C C . PRO A 1 205 ? 7.904 4.490 -13.509 1.00 96.38 205 PRO A C 1
ATOM 1623 O O . PRO A 1 205 ? 8.120 3.456 -14.134 1.00 96.38 205 PRO A O 1
ATOM 1626 N N . ASP A 1 206 ? 8.628 5.596 -13.610 1.00 93.44 206 ASP A N 1
ATOM 1627 C CA . ASP A 1 206 ? 9.924 5.773 -14.264 1.00 93.44 206 ASP A CA 1
ATOM 1628 C C . ASP A 1 206 ? 10.991 4.957 -13.502 1.00 93.44 206 ASP A C 1
ATOM 1630 O O . ASP A 1 206 ? 11.591 5.439 -12.534 1.00 93.44 206 ASP A O 1
ATOM 1634 N N . ASN A 1 207 ? 11.049 3.660 -13.838 1.00 93.94 207 ASN A N 1
ATOM 1635 C CA . ASN A 1 207 ? 11.861 2.595 -13.238 1.00 93.94 207 ASN A CA 1
ATOM 1636 C C . ASN A 1 207 ? 11.767 1.321 -14.111 1.00 93.94 207 ASN A C 1
ATOM 1638 O O . ASN A 1 207 ? 10.676 0.763 -14.246 1.00 93.94 207 ASN A O 1
ATOM 1642 N N . GLU A 1 208 ? 12.879 0.801 -14.637 1.00 92.38 208 GLU A N 1
ATOM 1643 C CA . GLU A 1 208 ? 12.893 -0.431 -15.454 1.00 92.38 208 GLU A CA 1
ATOM 1644 C C . GLU A 1 208 ? 12.510 -1.682 -14.647 1.00 92.38 208 GLU A C 1
ATOM 1646 O O . GLU A 1 208 ? 12.010 -2.671 -15.184 1.00 92.38 208 GLU A O 1
ATOM 1651 N N . ALA A 1 209 ? 12.638 -1.625 -13.317 1.00 92.44 209 ALA A N 1
ATOM 1652 C CA . ALA A 1 209 ? 12.133 -2.665 -12.427 1.00 92.44 209 ALA A CA 1
ATOM 1653 C C . ALA A 1 209 ? 10.591 -2.699 -12.327 1.00 92.44 209 ALA A C 1
ATOM 1655 O O . ALA A 1 209 ? 10.068 -3.515 -11.573 1.00 92.44 209 ALA A O 1
ATOM 1656 N N . CYS A 1 210 ? 9.855 -1.841 -13.050 1.00 95.88 210 CYS A N 1
ATOM 1657 C CA . CYS A 1 210 ? 8.389 -1.763 -13.074 1.00 95.88 210 CYS A CA 1
ATOM 1658 C C . CYS A 1 210 ? 7.808 -2.284 -14.414 1.00 95.88 210 CYS A C 1
ATOM 1660 O O . CYS A 1 210 ? 7.754 -1.522 -15.388 1.00 95.88 210 CYS A O 1
ATOM 1662 N N . PRO A 1 211 ? 7.341 -3.550 -14.486 1.00 93.81 211 PRO A N 1
ATOM 1663 C CA . PRO A 1 211 ? 6.712 -4.115 -15.683 1.00 93.81 211 PRO A CA 1
ATOM 1664 C C . PRO A 1 211 ? 5.397 -3.414 -16.052 1.00 93.81 211 PRO A C 1
ATOM 1666 O O . PRO A 1 211 ? 4.666 -2.941 -15.177 1.00 93.81 211 PRO A O 1
ATOM 1669 N N . ASP A 1 212 ? 5.031 -3.413 -17.335 1.00 96.38 212 ASP A N 1
ATOM 1670 C CA . ASP A 1 212 ? 3.755 -2.837 -17.781 1.00 96.38 212 ASP A CA 1
ATOM 1671 C C . ASP A 1 212 ? 2.544 -3.517 -17.131 1.00 96.38 212 ASP A C 1
ATOM 1673 O O . ASP A 1 212 ? 1.577 -2.839 -16.788 1.00 96.38 212 ASP A O 1
ATOM 1677 N N . GLU A 1 213 ? 2.594 -4.824 -16.858 1.00 97.50 213 GLU A N 1
ATOM 1678 C CA . GLU A 1 213 ? 1.507 -5.539 -16.179 1.00 97.50 213 GLU A CA 1
ATOM 1679 C C . GLU A 1 213 ? 1.275 -5.022 -14.753 1.00 97.50 213 GLU A C 1
ATOM 1681 O O . GLU A 1 213 ? 0.135 -4.994 -14.285 1.00 97.50 213 GLU A O 1
ATOM 1686 N N . VAL A 1 214 ? 2.326 -4.548 -14.076 1.00 98.44 214 VAL A N 1
ATOM 1687 C CA . VAL A 1 214 ? 2.224 -3.905 -12.757 1.00 98.44 214 VAL A CA 1
ATOM 1688 C C . VAL A 1 214 ? 1.528 -2.547 -12.870 1.00 98.44 214 VAL A C 1
ATOM 1690 O O . VAL A 1 214 ? 0.675 -2.229 -12.037 1.00 98.44 214 VAL A O 1
ATOM 1693 N N . TYR A 1 215 ? 1.788 -1.775 -13.927 1.00 98.56 215 TYR A N 1
ATOM 1694 C CA . TYR A 1 215 ? 1.039 -0.540 -14.176 1.00 98.56 215 TYR A CA 1
ATOM 1695 C C . TYR A 1 215 ? -0.421 -0.810 -14.583 1.00 98.56 215 TYR A C 1
ATOM 1697 O O . TYR A 1 215 ? -1.326 -0.127 -14.103 1.00 98.56 215 TYR A O 1
ATOM 1705 N N . GLN A 1 216 ? -0.695 -1.866 -15.360 1.00 98.56 216 GLN A N 1
ATOM 1706 C CA . GLN A 1 216 ? -2.070 -2.306 -15.638 1.00 98.56 216 GLN A CA 1
ATOM 1707 C C . GLN A 1 216 ? -2.803 -2.761 -14.363 1.00 98.56 216 GLN A C 1
ATOM 1709 O O . GLN A 1 216 ? -4.005 -2.523 -14.221 1.00 98.56 216 GLN A O 1
ATOM 1714 N N . ILE A 1 217 ? -2.097 -3.357 -13.391 1.00 98.75 217 ILE A N 1
ATOM 1715 C CA . ILE A 1 217 ? -2.648 -3.628 -12.056 1.00 98.75 217 ILE A CA 1
ATOM 1716 C C . ILE A 1 217 ? -3.042 -2.315 -11.366 1.00 98.75 217 ILE A C 1
ATOM 1718 O O . ILE A 1 217 ? -4.211 -2.188 -10.995 1.00 98.75 217 ILE A O 1
ATOM 1722 N N . MET A 1 218 ? -2.136 -1.332 -11.260 1.00 98.81 218 MET A N 1
ATOM 1723 C CA . MET A 1 218 ? -2.438 -0.017 -10.662 1.00 98.81 218 MET A CA 1
ATOM 1724 C C . MET A 1 218 ? -3.663 0.640 -11.318 1.00 98.81 218 MET A C 1
ATOM 1726 O O . MET A 1 218 ? -4.603 1.034 -10.629 1.00 98.81 218 MET A O 1
ATOM 1730 N N . MET A 1 219 ? -3.700 0.687 -12.653 1.00 98.75 219 MET A N 1
ATOM 1731 C CA . MET A 1 219 ? -4.810 1.272 -13.408 1.00 98.75 219 MET A CA 1
ATOM 1732 C C . MET A 1 219 ? -6.136 0.535 -13.172 1.00 98.75 219 MET A C 1
ATOM 1734 O O . MET A 1 219 ? -7.171 1.187 -13.033 1.00 98.75 219 MET A O 1
ATOM 1738 N N . SER A 1 220 ? -6.120 -0.799 -13.037 1.00 98.69 220 SER A N 1
ATOM 1739 C CA . SER A 1 220 ? -7.321 -1.572 -12.679 1.00 98.69 220 SER A CA 1
ATOM 1740 C C . SER A 1 220 ? -7.812 -1.296 -11.249 1.00 98.69 220 SER A C 1
ATOM 1742 O O . SER A 1 220 ? -9.019 -1.222 -11.017 1.00 98.69 220 SER A O 1
ATOM 1744 N N . CYS A 1 221 ? -6.900 -1.053 -10.301 1.00 98.81 221 CYS A N 1
ATOM 1745 C CA . CYS A 1 221 ? -7.242 -0.605 -8.948 1.00 98.81 221 CYS A CA 1
ATOM 1746 C C . CYS A 1 221 ? -7.865 0.801 -8.930 1.00 98.81 221 CYS A C 1
ATOM 1748 O O . CYS A 1 221 ? -8.672 1.101 -8.051 1.00 98.81 221 CYS A O 1
ATOM 1750 N N . TRP A 1 222 ? -7.537 1.655 -9.905 1.00 98.75 222 TRP A N 1
ATOM 1751 C CA . TRP A 1 222 ? -8.045 3.026 -9.998 1.00 98.75 222 TRP A CA 1
ATOM 1752 C C . TRP A 1 222 ? -9.239 3.213 -10.950 1.00 98.75 222 TRP A C 1
ATOM 1754 O O . TRP A 1 222 ? -9.492 4.334 -11.419 1.00 98.75 222 TRP A O 1
ATOM 1764 N N . SER A 1 223 ? -10.011 2.156 -11.232 1.00 98.44 223 SER A N 1
ATOM 1765 C CA . SER A 1 223 ? -11.296 2.313 -11.927 1.00 98.44 223 SER A CA 1
ATOM 1766 C C . SER A 1 223 ? -12.223 3.250 -11.140 1.00 98.44 223 SER A C 1
ATOM 1768 O O . SER A 1 223 ? -12.299 3.190 -9.909 1.00 98.44 223 SER A O 1
ATOM 1770 N N . LEU A 1 224 ? -12.917 4.155 -11.840 1.00 97.12 224 LEU A N 1
ATOM 1771 C CA . LEU A 1 224 ? -13.787 5.146 -11.198 1.00 97.12 224 LEU A CA 1
ATOM 1772 C C . LEU A 1 224 ? -14.996 4.475 -10.526 1.00 97.12 224 LEU A C 1
ATOM 1774 O O . LEU A 1 224 ? -15.359 4.845 -9.414 1.00 97.12 224 LEU A O 1
ATOM 1778 N N . ALA A 1 225 ? -15.570 3.450 -11.160 1.00 97.50 225 ALA A N 1
ATOM 1779 C CA . ALA A 1 225 ? -16.609 2.623 -10.561 1.00 97.50 225 ALA A CA 1
ATOM 1780 C C . ALA A 1 225 ? -15.981 1.558 -9.648 1.00 97.50 225 ALA A C 1
ATOM 1782 O O . ALA A 1 225 ? -15.250 0.679 -10.102 1.00 97.50 225 ALA A O 1
ATOM 1783 N N . SER A 1 226 ? -16.297 1.612 -8.354 1.00 97.62 226 SER A N 1
ATOM 1784 C CA . SER A 1 226 ? -15.715 0.740 -7.322 1.00 97.62 226 SER A CA 1
ATOM 1785 C C . SER A 1 226 ? -15.915 -0.757 -7.578 1.00 97.62 226 SER A C 1
ATOM 1787 O O . SER A 1 226 ? -15.006 -1.547 -7.340 1.00 97.62 226 SER A O 1
ATOM 1789 N N . ARG A 1 227 ? -17.070 -1.144 -8.131 1.00 97.62 227 ARG A N 1
ATOM 1790 C CA . ARG A 1 227 ? -17.398 -2.528 -8.523 1.00 97.62 227 ARG A CA 1
ATOM 1791 C C . ARG A 1 227 ? -16.548 -3.095 -9.670 1.00 97.62 227 ARG A C 1
ATOM 1793 O O . ARG A 1 227 ? -16.503 -4.311 -9.820 1.00 97.62 227 ARG A O 1
ATOM 1800 N N . ASP A 1 228 ? -15.896 -2.236 -10.455 1.00 98.38 228 ASP A N 1
ATOM 1801 C CA . ASP A 1 228 ? -15.087 -2.634 -11.613 1.00 98.38 228 ASP A CA 1
ATOM 1802 C C . ASP A 1 228 ? -13.592 -2.781 -11.223 1.00 98.38 228 ASP A C 1
ATOM 1804 O O . ASP A 1 228 ? -12.758 -3.136 -12.055 1.00 98.38 228 ASP A O 1
ATOM 1808 N N . ARG A 1 229 ? -13.242 -2.516 -9.951 1.00 98.75 229 ARG A N 1
ATOM 1809 C CA . ARG A 1 229 ? -11.905 -2.733 -9.371 1.00 98.75 229 ARG A CA 1
ATOM 1810 C C . ARG A 1 229 ? -11.719 -4.215 -8.984 1.00 98.75 229 ARG A C 1
ATOM 1812 O O . ARG A 1 229 ? -12.678 -4.858 -8.552 1.00 98.75 229 ARG A O 1
ATOM 1819 N N . PRO A 1 230 ? -10.506 -4.788 -9.096 1.00 98.62 230 PRO A N 1
ATOM 1820 C CA . PRO A 1 230 ? -10.250 -6.178 -8.714 1.00 98.62 230 PRO A CA 1
ATOM 1821 C C . PRO A 1 230 ? -10.330 -6.381 -7.193 1.00 98.62 230 PRO A C 1
ATOM 1823 O O . PRO A 1 230 ? -9.865 -5.543 -6.432 1.00 98.62 230 PRO A O 1
ATOM 1826 N N . ARG A 1 231 ? -10.833 -7.534 -6.737 1.00 98.44 231 ARG A N 1
ATOM 1827 C CA . ARG A 1 231 ? -10.710 -7.955 -5.325 1.00 98.44 231 ARG A CA 1
ATOM 1828 C C . ARG A 1 231 ? -9.279 -8.354 -4.976 1.00 98.44 231 ARG A C 1
ATOM 1830 O O . ARG A 1 231 ? -8.543 -8.809 -5.856 1.00 98.44 231 ARG A O 1
ATOM 1837 N N . PHE A 1 232 ? -8.913 -8.304 -3.694 1.00 98.62 232 PHE A N 1
ATOM 1838 C CA . PHE A 1 232 ? -7.548 -8.639 -3.257 1.00 98.62 232 PHE A CA 1
ATOM 1839 C C . PHE A 1 232 ? -7.098 -10.051 -3.661 1.00 98.62 232 PHE A C 1
ATOM 1841 O O . PHE A 1 232 ? -5.983 -10.199 -4.149 1.00 98.62 232 PHE A O 1
ATOM 1848 N N . ARG A 1 233 ? -7.990 -11.051 -3.638 1.00 98.25 233 ARG A N 1
ATOM 1849 C CA . ARG A 1 233 ? -7.721 -12.406 -4.166 1.00 98.25 233 ARG A CA 1
ATOM 1850 C C . ARG A 1 233 ? -7.219 -12.433 -5.619 1.00 98.25 233 ARG A C 1
ATOM 1852 O O . ARG A 1 233 ? -6.383 -13.254 -5.985 1.00 98.25 233 ARG A O 1
ATOM 1859 N N . CYS A 1 234 ? -7.729 -11.537 -6.466 1.00 98.50 234 CYS A N 1
ATOM 1860 C CA . CYS A 1 234 ? -7.285 -11.406 -7.857 1.00 98.50 234 CYS A CA 1
ATOM 1861 C C . CYS A 1 234 ? -5.903 -10.737 -7.933 1.00 98.50 234 CYS A C 1
ATOM 1863 O O . CYS A 1 234 ? -5.059 -11.144 -8.728 1.00 98.50 234 CYS A O 1
ATOM 1865 N N . LEU A 1 235 ? -5.646 -9.748 -7.072 1.00 98.75 235 LEU A N 1
ATOM 1866 C CA . LEU A 1 235 ? -4.348 -9.079 -6.970 1.00 98.75 235 LEU A CA 1
ATOM 1867 C C . LEU A 1 235 ? -3.253 -10.043 -6.488 1.00 98.75 235 LEU A C 1
ATOM 1869 O O . LEU A 1 235 ? -2.207 -10.115 -7.127 1.00 98.75 235 LEU A O 1
ATOM 1873 N N . VAL A 1 236 ? -3.525 -10.843 -5.450 1.00 98.69 236 VAL A N 1
ATOM 1874 C CA . VAL A 1 236 ? -2.622 -11.895 -4.950 1.00 98.69 236 VAL A CA 1
ATOM 1875 C C . VAL A 1 236 ? -2.213 -12.841 -6.076 1.00 98.69 236 VAL A C 1
ATOM 1877 O O . VAL A 1 236 ? -1.017 -13.025 -6.295 1.00 98.69 236 VAL A O 1
ATOM 1880 N N . GLY A 1 237 ? -3.179 -13.366 -6.841 1.00 98.12 237 GLY A N 1
ATOM 1881 C CA . GLY A 1 237 ? -2.908 -14.248 -7.982 1.00 98.12 237 GLY A CA 1
ATOM 1882 C C . GLY A 1 237 ? -2.081 -13.587 -9.093 1.00 98.12 237 GLY A C 1
ATOM 1883 O O . GLY A 1 237 ? -1.166 -14.212 -9.623 1.00 98.12 237 GLY A O 1
ATOM 1884 N N . LYS A 1 238 ? -2.334 -12.308 -9.410 1.00 98.31 238 LYS A N 1
ATOM 1885 C CA . LYS A 1 238 ? -1.535 -11.563 -10.400 1.00 98.31 238 LYS A CA 1
ATOM 1886 C C . LYS A 1 238 ? -0.085 -11.354 -9.948 1.00 98.31 238 LYS A C 1
ATOM 1888 O O . LYS A 1 238 ? 0.824 -11.570 -10.742 1.00 98.31 238 LYS A O 1
ATOM 1893 N N . PHE A 1 239 ? 0.148 -10.959 -8.693 1.00 97.88 239 PHE A N 1
ATOM 1894 C CA . PHE A 1 239 ? 1.513 -10.803 -8.173 1.00 97.88 239 PHE A CA 1
ATOM 1895 C C . PHE A 1 239 ? 2.240 -12.145 -8.019 1.00 97.88 239 PHE A C 1
ATOM 1897 O O . PHE A 1 239 ? 3.443 -12.196 -8.250 1.00 97.88 239 PHE A O 1
ATOM 1904 N N . ASN A 1 240 ? 1.520 -13.228 -7.705 1.00 96.31 240 ASN A N 1
ATOM 1905 C CA . ASN A 1 240 ? 2.070 -14.584 -7.674 1.00 96.31 240 ASN A CA 1
ATOM 1906 C C . ASN A 1 240 ? 2.598 -15.001 -9.057 1.00 96.31 240 ASN A C 1
ATOM 1908 O O . ASN A 1 240 ? 3.776 -15.310 -9.185 1.00 96.31 240 ASN A O 1
ATOM 1912 N N . ALA A 1 241 ? 1.770 -14.884 -10.102 1.00 96.00 241 ALA A N 1
ATOM 1913 C CA . ALA A 1 241 ? 2.155 -15.227 -11.474 1.00 96.00 241 ALA A CA 1
ATOM 1914 C C . ALA A 1 241 ? 3.321 -14.371 -12.010 1.00 96.00 241 ALA A C 1
ATOM 1916 O O . ALA A 1 241 ? 4.164 -14.859 -12.764 1.00 96.00 241 ALA A O 1
ATOM 1917 N N . LEU A 1 242 ? 3.400 -13.096 -11.604 1.00 95.56 242 LEU A N 1
ATOM 1918 C CA . LEU A 1 242 ? 4.551 -12.242 -11.908 1.00 95.56 242 LEU A CA 1
ATOM 1919 C C . LEU A 1 242 ? 5.823 -12.727 -11.195 1.00 95.56 242 LEU A C 1
ATOM 1921 O O . LEU A 1 242 ? 6.876 -12.760 -11.818 1.00 95.56 242 LEU A O 1
ATOM 1925 N N . LEU A 1 243 ? 5.748 -13.136 -9.925 1.00 93.19 243 LEU A N 1
ATOM 1926 C CA . LEU A 1 243 ? 6.899 -13.686 -9.197 1.00 93.19 243 LEU A CA 1
ATOM 1927 C C . LEU A 1 243 ? 7.357 -15.039 -9.761 1.00 93.19 243 LEU A C 1
ATOM 1929 O O . LEU A 1 243 ? 8.559 -15.239 -9.924 1.00 93.19 243 LEU A O 1
ATOM 1933 N N . GLU A 1 244 ? 6.423 -15.927 -10.108 1.00 90.88 244 GLU A N 1
ATOM 1934 C CA . GLU A 1 244 ? 6.694 -17.236 -10.721 1.00 90.88 244 GLU A CA 1
ATOM 1935 C C . GLU A 1 244 ? 7.407 -17.088 -12.071 1.00 90.88 244 GLU A C 1
ATOM 1937 O O . GLU A 1 244 ? 8.429 -17.731 -12.298 1.00 90.88 244 GLU A O 1
ATOM 1942 N N . ARG A 1 245 ? 6.961 -16.167 -12.940 1.00 87.62 245 ARG A N 1
ATOM 1943 C CA . ARG A 1 245 ? 7.646 -15.887 -14.216 1.00 87.62 245 ARG A CA 1
ATOM 1944 C C . ARG A 1 245 ? 9.115 -15.508 -14.016 1.00 87.62 245 ARG A C 1
ATOM 1946 O O . ARG A 1 245 ? 9.989 -15.997 -14.726 1.00 87.62 245 ARG A O 1
ATOM 1953 N N . GLU A 1 246 ? 9.385 -14.636 -13.052 1.00 81.44 246 GLU A N 1
ATOM 1954 C CA . GLU A 1 246 ? 10.733 -14.138 -12.767 1.00 81.44 246 GLU A CA 1
ATOM 1955 C C . GLU A 1 246 ? 11.561 -15.159 -11.954 1.00 81.44 246 GLU A C 1
ATOM 1957 O O . GLU A 1 246 ? 12.786 -15.051 -11.895 1.00 81.44 246 GLU A O 1
ATOM 1962 N N . ALA A 1 247 ? 10.933 -16.147 -11.301 1.00 74.62 247 ALA A N 1
ATOM 1963 C CA . ALA A 1 247 ? 11.599 -17.300 -10.687 1.00 74.62 247 ALA A CA 1
ATOM 1964 C C . ALA A 1 247 ? 12.066 -18.296 -11.757 1.00 74.62 247 ALA A C 1
ATOM 1966 O O . ALA A 1 247 ? 13.263 -18.560 -11.850 1.00 74.62 247 ALA A O 1
ATOM 1967 N N . ASN A 1 248 ? 11.158 -18.725 -12.636 1.00 62.09 248 ASN A N 1
ATOM 1968 C CA . ASN A 1 248 ? 11.449 -19.652 -13.732 1.00 62.09 248 ASN A CA 1
ATOM 1969 C C . ASN A 1 248 ? 12.513 -19.096 -14.699 1.00 62.09 248 ASN A C 1
ATOM 1971 O O . ASN A 1 248 ? 13.271 -19.862 -15.287 1.00 62.09 248 ASN A O 1
ATOM 1975 N N . TYR A 1 249 ? 12.615 -17.767 -14.839 1.00 56.78 249 TYR A N 1
ATOM 1976 C CA . TYR A 1 249 ? 13.687 -17.124 -15.611 1.00 56.78 249 TYR A CA 1
ATOM 1977 C C . TYR A 1 249 ? 15.088 -17.434 -15.053 1.00 56.78 249 TYR A C 1
ATOM 1979 O O . TYR A 1 249 ? 16.021 -17.602 -15.827 1.00 56.78 249 TYR A O 1
ATOM 1987 N N . LEU A 1 250 ? 15.250 -17.567 -13.730 1.00 51.69 250 LEU A N 1
ATOM 1988 C CA . LEU A 1 250 ? 16.535 -17.937 -13.125 1.00 51.69 250 LEU A CA 1
ATOM 1989 C C . LEU A 1 250 ? 16.856 -19.420 -13.294 1.00 51.69 250 LEU A C 1
ATOM 1991 O O . LEU A 1 250 ? 17.994 -19.724 -13.625 1.00 51.69 250 LEU A O 1
ATOM 1995 N N . GLU A 1 251 ? 15.881 -20.320 -13.149 1.00 51.72 251 GLU A N 1
ATOM 1996 C CA . GLU A 1 251 ? 16.084 -21.746 -13.456 1.00 51.72 251 GLU A CA 1
ATOM 1997 C C . GLU A 1 251 ? 16.463 -21.941 -14.934 1.00 51.72 251 GLU A C 1
ATOM 1999 O O . GLU A 1 251 ? 17.376 -22.702 -15.257 1.00 51.72 251 GLU A O 1
ATOM 2004 N N . LEU A 1 252 ? 15.822 -21.190 -15.839 1.00 51.69 252 LEU A N 1
ATOM 2005 C CA . LEU A 1 252 ? 16.140 -21.213 -17.263 1.00 51.69 252 LEU A CA 1
ATOM 2006 C C . LEU A 1 252 ? 17.529 -20.622 -17.549 1.00 51.69 252 LEU A C 1
ATOM 2008 O O . LEU A 1 252 ? 18.317 -21.269 -18.229 1.00 51.69 252 LEU A O 1
ATOM 2012 N N . CYS A 1 253 ? 17.870 -19.446 -17.013 1.00 51.69 253 CYS A N 1
ATOM 2013 C CA . CYS A 1 253 ? 19.197 -18.846 -17.193 1.00 51.69 253 CYS A CA 1
ATOM 2014 C C . CYS A 1 253 ? 20.317 -19.677 -16.551 1.00 51.69 253 CYS A C 1
ATOM 2016 O O . CYS A 1 253 ? 21.403 -19.747 -17.114 1.00 51.69 253 CYS A O 1
ATOM 2018 N N . GLN A 1 254 ? 20.067 -20.352 -15.425 1.00 47.22 254 GLN A N 1
ATOM 2019 C CA . GLN A 1 254 ? 21.008 -21.311 -14.837 1.00 47.22 254 GLN A CA 1
ATOM 2020 C C . GLN A 1 254 ? 21.162 -22.548 -15.733 1.00 47.22 254 GLN A C 1
ATOM 2022 O O . GLN A 1 254 ? 22.285 -22.952 -16.006 1.00 47.22 254 GLN A O 1
ATOM 2027 N N . SER A 1 255 ? 20.066 -23.097 -16.271 1.00 48.81 255 SER A N 1
ATOM 2028 C CA . SER A 1 255 ? 20.116 -24.223 -17.217 1.00 48.81 255 SER A CA 1
ATOM 2029 C C . SER A 1 255 ? 20.770 -23.869 -18.560 1.00 48.81 255 SER A C 1
ATOM 2031 O O . SER A 1 255 ? 21.350 -24.745 -19.197 1.00 48.81 255 SER A O 1
ATOM 2033 N N . LEU A 1 256 ? 20.672 -22.616 -19.011 1.00 50.06 256 LEU A N 1
ATOM 2034 C CA . LEU A 1 256 ? 21.329 -22.128 -20.227 1.00 50.06 256 LEU A CA 1
ATOM 2035 C C . LEU A 1 256 ? 22.819 -21.859 -19.987 1.00 50.06 256 LEU A C 1
ATOM 2037 O O . LEU A 1 256 ? 23.635 -22.369 -20.742 1.00 50.06 256 LEU A O 1
ATOM 2041 N N . CYS A 1 257 ? 23.177 -21.172 -18.899 1.00 47.38 257 CYS A N 1
ATOM 2042 C CA . CYS A 1 257 ? 24.571 -20.938 -18.510 1.00 47.38 257 CYS A CA 1
ATOM 2043 C C . CYS A 1 257 ? 25.324 -22.260 -18.259 1.00 47.38 257 CYS A C 1
ATOM 2045 O O . CYS A 1 257 ? 26.457 -22.415 -18.702 1.00 47.38 257 CYS A O 1
ATOM 2047 N N . TRP A 1 258 ? 24.668 -23.251 -17.641 1.00 35.38 258 TRP A N 1
ATOM 2048 C CA . TRP A 1 258 ? 25.213 -24.606 -17.496 1.00 35.38 258 TRP A CA 1
ATOM 2049 C C . TRP A 1 258 ? 25.503 -25.258 -18.856 1.00 35.38 258 TRP A C 1
ATOM 2051 O O . TRP A 1 258 ? 26.583 -25.800 -19.050 1.00 35.38 258 TRP A O 1
ATOM 2061 N N . LYS A 1 259 ? 24.586 -25.152 -19.827 1.00 42.09 259 LYS A N 1
ATOM 2062 C CA . LYS A 1 259 ? 24.786 -25.700 -21.182 1.00 42.09 259 LYS A CA 1
ATOM 2063 C C . LYS A 1 259 ? 25.878 -24.974 -21.958 1.00 42.09 259 LYS A C 1
ATOM 2065 O O . LYS A 1 259 ? 26.639 -25.624 -22.662 1.00 42.09 259 LYS A O 1
ATOM 2070 N N . GLU A 1 260 ? 25.979 -23.652 -21.825 1.00 50.56 260 GLU A N 1
ATOM 2071 C CA . GLU A 1 260 ? 27.080 -22.882 -22.413 1.00 50.56 260 GLU A CA 1
ATOM 2072 C C . GLU A 1 260 ? 28.426 -23.327 -21.819 1.00 50.56 260 GLU A C 1
ATOM 2074 O O . GLU A 1 260 ? 29.378 -23.550 -22.567 1.00 50.56 260 GLU A O 1
ATOM 2079 N N . GLN A 1 261 ? 28.486 -23.566 -20.503 1.00 48.38 261 GLN A N 1
ATOM 2080 C CA . GLN A 1 261 ? 29.664 -24.117 -19.822 1.00 48.38 261 GLN A CA 1
ATOM 2081 C C . GLN A 1 261 ? 29.981 -25.562 -20.240 1.00 48.38 261 GLN A C 1
ATOM 2083 O O . GLN A 1 261 ? 31.143 -25.852 -20.505 1.00 48.38 261 GLN A O 1
ATOM 2088 N N . GLU A 1 262 ? 28.986 -26.444 -20.391 1.00 52.91 262 GLU A N 1
ATOM 2089 C CA . GLU A 1 262 ? 29.176 -27.795 -20.950 1.00 52.91 262 GLU A CA 1
ATOM 2090 C C . GLU A 1 262 ? 29.738 -27.734 -22.379 1.00 52.91 262 GLU A C 1
ATOM 2092 O O . GLU A 1 262 ? 30.704 -28.428 -22.685 1.00 52.91 262 GLU A O 1
ATOM 2097 N N . THR A 1 263 ? 29.202 -26.865 -23.249 1.00 54.66 263 THR A N 1
ATOM 2098 C CA . THR A 1 263 ? 29.724 -26.713 -24.620 1.00 54.66 263 THR A CA 1
ATOM 2099 C C . THR A 1 263 ? 31.117 -26.088 -24.675 1.00 54.66 263 THR A C 1
ATOM 2101 O O . THR A 1 263 ? 31.891 -26.428 -25.565 1.00 54.66 263 THR A O 1
ATOM 2104 N N . ALA A 1 264 ? 31.459 -25.206 -23.732 1.00 53.00 264 ALA A N 1
ATOM 2105 C CA . ALA A 1 264 ? 32.792 -24.619 -23.635 1.00 53.00 264 ALA A CA 1
ATOM 2106 C C . ALA A 1 264 ? 33.826 -25.606 -23.063 1.00 53.00 264 ALA A C 1
ATOM 2108 O O . ALA A 1 264 ? 34.965 -25.603 -23.521 1.00 53.00 264 ALA A O 1
ATOM 2109 N N . SER A 1 265 ? 33.434 -26.466 -22.111 1.00 54.75 265 SER A N 1
ATOM 2110 C CA . SER A 1 265 ? 34.282 -27.555 -21.602 1.00 54.75 265 SER A CA 1
ATOM 2111 C C . SER A 1 265 ? 34.551 -28.575 -22.702 1.00 54.75 265 SER A C 1
ATOM 2113 O O . SER A 1 265 ? 35.707 -28.833 -23.010 1.00 54.75 265 SER A O 1
ATOM 2115 N N . ALA A 1 266 ? 33.505 -29.047 -23.392 1.00 56.16 266 ALA A N 1
ATOM 2116 C CA . ALA A 1 266 ? 33.644 -29.990 -24.500 1.00 56.16 266 ALA A CA 1
ATOM 2117 C C . ALA A 1 266 ? 34.552 -29.451 -25.622 1.00 56.16 266 ALA A C 1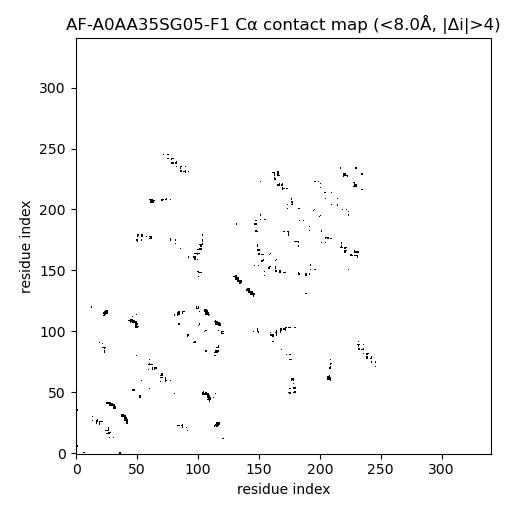
ATOM 2119 O O . ALA A 1 266 ? 35.446 -30.158 -26.072 1.00 56.16 266 ALA A O 1
ATOM 2120 N N . ALA A 1 267 ? 34.393 -28.182 -26.020 1.00 54.84 267 ALA A N 1
ATOM 2121 C CA . ALA A 1 267 ? 35.263 -27.566 -27.024 1.00 54.84 267 ALA A CA 1
ATOM 2122 C C . ALA A 1 267 ? 36.732 -27.452 -26.564 1.00 54.84 267 ALA A C 1
ATOM 2124 O O . ALA A 1 267 ? 37.638 -27.636 -27.370 1.00 54.84 267 ALA A O 1
ATOM 2125 N N . ALA A 1 268 ? 36.979 -27.179 -25.278 1.00 55.75 268 ALA A N 1
ATOM 2126 C CA . ALA A 1 268 ? 38.332 -27.148 -24.721 1.00 55.75 268 ALA A CA 1
ATOM 2127 C C . ALA A 1 268 ? 38.942 -28.556 -24.572 1.00 55.75 268 ALA A C 1
ATOM 2129 O O . ALA A 1 268 ? 40.146 -28.727 -24.744 1.00 55.75 268 ALA A O 1
ATOM 2130 N N . GLU A 1 269 ? 38.126 -29.568 -24.274 1.00 61.38 269 GLU A N 1
ATOM 2131 C CA . GLU A 1 269 ? 38.536 -30.975 -24.204 1.00 61.38 269 GLU A CA 1
ATOM 2132 C C . GLU A 1 269 ? 38.886 -31.527 -25.600 1.00 61.38 269 GLU A C 1
ATOM 2134 O O . GLU A 1 269 ? 39.903 -32.209 -25.740 1.00 61.38 269 GLU A O 1
ATOM 2139 N N . ASP A 1 270 ? 38.127 -31.155 -26.639 1.00 56.78 270 ASP A N 1
ATOM 2140 C CA . ASP A 1 270 ? 38.449 -31.448 -28.044 1.00 56.78 270 ASP A CA 1
ATOM 2141 C C . ASP A 1 270 ? 39.756 -30.743 -28.488 1.00 56.78 270 ASP A C 1
ATOM 2143 O O . ASP A 1 270 ? 40.641 -31.391 -29.054 1.00 56.78 270 ASP A O 1
ATOM 2147 N N . GLU A 1 271 ? 39.942 -29.447 -28.180 1.00 56.94 271 GLU A N 1
ATOM 2148 C CA . GLU A 1 271 ? 41.183 -28.705 -28.501 1.00 56.94 271 GLU A CA 1
ATOM 2149 C C . GLU A 1 271 ? 42.433 -29.281 -27.808 1.00 56.94 271 GLU A C 1
ATOM 2151 O O . GLU A 1 271 ? 43.535 -29.205 -28.362 1.00 56.94 271 GLU A O 1
ATOM 2156 N N . VAL A 1 272 ? 42.292 -29.855 -26.606 1.00 59.56 272 VAL A N 1
ATOM 2157 C CA . VAL A 1 272 ? 43.391 -30.546 -25.908 1.00 59.56 272 VAL A CA 1
ATOM 2158 C C . VAL A 1 272 ? 43.698 -31.893 -26.567 1.00 59.56 272 VAL A C 1
ATOM 2160 O O . VAL A 1 272 ? 44.872 -32.202 -26.771 1.00 59.56 272 VAL A O 1
ATOM 2163 N N . GLN A 1 273 ? 42.688 -32.666 -26.979 1.00 58.62 273 GLN A N 1
ATOM 2164 C CA . GLN A 1 273 ? 42.914 -33.948 -27.660 1.00 58.62 273 GLN A CA 1
ATOM 2165 C C . GLN A 1 273 ? 43.548 -33.782 -29.052 1.00 58.62 273 GLN A C 1
ATOM 2167 O O . GLN A 1 273 ? 44.413 -34.585 -29.414 1.00 58.62 273 GLN A O 1
ATOM 2172 N N . GLU A 1 274 ? 43.218 -32.732 -29.817 1.00 58.03 274 GLU A N 1
ATOM 2173 C CA . GLU A 1 274 ? 43.952 -32.422 -31.059 1.00 58.03 274 GLU A CA 1
ATOM 2174 C C . GLU A 1 274 ? 45.430 -32.070 -30.789 1.00 58.03 274 GLU A C 1
ATOM 2176 O O . GLU A 1 274 ? 46.304 -32.445 -31.570 1.00 58.03 274 GLU A O 1
ATOM 2181 N N . GLN A 1 275 ? 45.747 -31.417 -29.665 1.00 56.03 275 GLN A N 1
ATOM 2182 C CA . GLN A 1 275 ? 47.131 -31.069 -29.307 1.00 56.03 275 GLN A CA 1
ATOM 2183 C C . GLN A 1 275 ? 47.942 -32.266 -28.781 1.00 56.03 275 GLN A C 1
ATOM 2185 O O . GLN A 1 275 ? 49.107 -32.419 -29.153 1.00 56.03 275 GLN A O 1
ATOM 2190 N N . GLU A 1 276 ? 47.349 -33.141 -27.964 1.00 57.38 276 GLU A N 1
ATOM 2191 C CA . GLU A 1 276 ? 48.012 -34.365 -27.482 1.00 57.38 276 GLU A CA 1
ATOM 2192 C C . GLU A 1 276 ? 48.213 -35.398 -28.602 1.00 57.38 276 GLU A C 1
ATOM 2194 O O . GLU A 1 276 ? 49.251 -36.057 -28.663 1.00 57.38 276 GLU A O 1
ATOM 2199 N N . THR A 1 277 ? 47.267 -35.515 -29.541 1.00 57.12 277 THR A N 1
ATOM 2200 C CA . THR A 1 277 ? 47.446 -36.391 -30.714 1.00 57.12 277 THR A CA 1
ATOM 2201 C C . THR A 1 277 ? 48.458 -35.833 -31.717 1.00 57.12 277 THR A C 1
ATOM 2203 O O . THR A 1 277 ? 49.184 -36.616 -32.333 1.00 57.12 277 THR A O 1
ATOM 2206 N N . ALA A 1 278 ? 48.581 -34.506 -31.840 1.00 56.78 278 ALA A N 1
ATOM 2207 C CA . ALA A 1 278 ? 49.642 -33.882 -32.626 1.00 56.78 278 ALA A CA 1
ATOM 2208 C C . ALA A 1 278 ? 51.040 -34.133 -32.029 1.00 56.78 278 ALA A C 1
ATOM 2210 O O . ALA A 1 278 ? 51.945 -34.518 -32.768 1.00 56.78 278 ALA A O 1
ATOM 2211 N N . SER A 1 279 ? 51.228 -33.980 -30.712 1.00 54.78 279 SER A N 1
ATOM 2212 C CA . SER A 1 279 ? 52.540 -34.210 -30.083 1.00 54.78 279 SER A CA 1
ATOM 2213 C C . SER A 1 279 ? 52.950 -35.687 -30.083 1.00 54.78 279 SER A C 1
ATOM 2215 O O . SER A 1 279 ? 54.106 -35.995 -30.371 1.00 54.78 279 SER A O 1
ATOM 2217 N N . ALA A 1 280 ? 52.006 -36.614 -29.881 1.00 56.53 280 ALA A N 1
ATOM 2218 C CA . ALA A 1 280 ? 52.265 -38.049 -30.012 1.00 56.53 280 ALA A CA 1
ATOM 2219 C C . ALA A 1 280 ? 52.748 -38.436 -31.426 1.00 56.53 280 ALA A C 1
ATOM 2221 O O . ALA A 1 280 ? 53.645 -39.269 -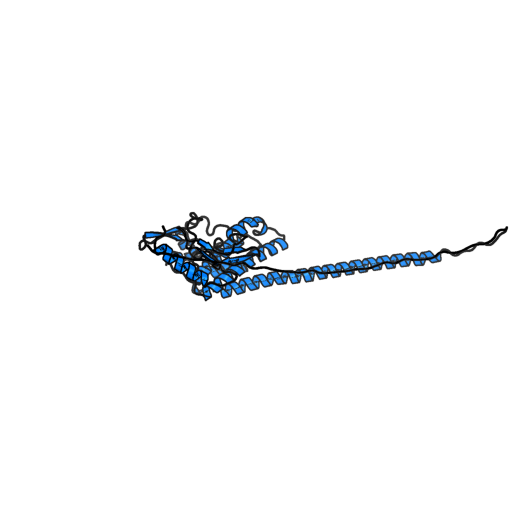31.571 1.00 56.53 280 ALA A O 1
ATOM 2222 N N . ALA A 1 281 ? 52.206 -37.795 -32.468 1.00 55.00 281 ALA A N 1
ATOM 2223 C CA . ALA A 1 281 ? 52.648 -38.000 -33.847 1.00 55.00 281 ALA A CA 1
ATOM 2224 C C . ALA A 1 281 ? 54.047 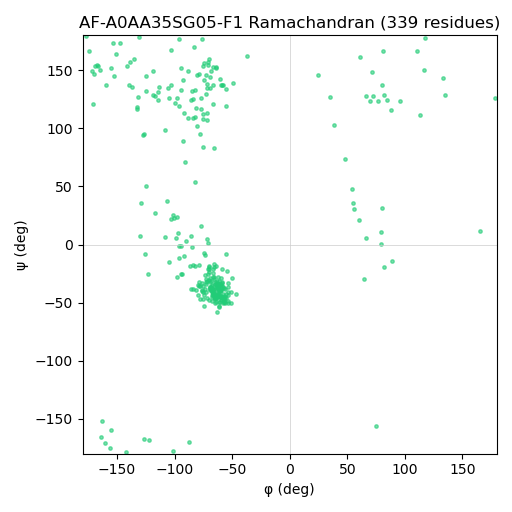-37.413 -34.138 1.00 55.00 281 ALA A C 1
ATOM 2226 O O . ALA A 1 281 ? 54.730 -37.906 -35.035 1.00 55.00 281 ALA A O 1
ATOM 2227 N N . GLU A 1 282 ? 54.500 -36.392 -33.399 1.00 55.59 282 GLU A N 1
ATOM 2228 C CA . GLU A 1 282 ? 55.866 -35.860 -33.525 1.00 55.59 282 GLU A CA 1
ATOM 2229 C C . GLU A 1 282 ? 56.911 -36.748 -32.820 1.00 55.59 282 GLU A C 1
ATOM 2231 O O . GLU A 1 282 ? 58.008 -36.932 -33.356 1.00 55.59 282 GLU A O 1
ATOM 2236 N N . ASP A 1 283 ? 56.581 -37.367 -31.680 1.00 52.72 283 ASP A N 1
ATOM 2237 C CA . ASP A 1 283 ? 57.503 -38.281 -30.986 1.00 52.72 283 ASP A CA 1
ATOM 2238 C C . ASP A 1 283 ? 57.607 -39.673 -31.658 1.00 52.72 283 ASP A C 1
ATOM 2240 O O . ASP A 1 283 ? 58.713 -40.216 -31.728 1.00 52.72 283 ASP A O 1
ATOM 2244 N N . GLU A 1 284 ? 56.545 -40.223 -32.276 1.00 51.41 284 GLU A N 1
ATOM 2245 C CA . GLU A 1 284 ? 56.662 -41.462 -33.087 1.00 51.41 284 GLU A CA 1
ATOM 2246 C C . GLU A 1 284 ? 57.593 -41.305 -34.309 1.00 51.41 284 GLU A C 1
ATOM 2248 O O . GLU A 1 284 ? 58.219 -42.275 -34.751 1.00 51.41 284 GLU A O 1
ATOM 2253 N N . VAL A 1 285 ? 57.726 -40.088 -34.853 1.00 52.72 285 VAL A N 1
ATOM 2254 C CA . VAL A 1 285 ? 58.710 -39.778 -35.908 1.00 52.72 285 VAL A CA 1
ATOM 2255 C C . VAL A 1 285 ? 60.134 -39.733 -35.340 1.00 52.72 285 VAL A C 1
ATOM 2257 O O . VAL A 1 285 ? 61.095 -40.068 -36.036 1.00 52.72 285 VAL A O 1
ATOM 2260 N N . ARG A 1 286 ? 60.289 -39.363 -34.066 1.00 46.38 286 ARG A N 1
ATOM 2261 C CA . ARG A 1 286 ? 61.585 -39.130 -33.422 1.00 46.38 286 ARG A CA 1
ATOM 2262 C C . ARG A 1 286 ? 62.316 -40.407 -33.011 1.00 46.38 286 ARG A C 1
ATOM 2264 O O . ARG A 1 286 ? 63.547 -40.433 -33.060 1.00 46.38 286 ARG A O 1
ATOM 2271 N N . GLU A 1 287 ? 61.601 -41.470 -32.646 1.00 47.06 287 GLU A N 1
ATOM 2272 C CA . GLU A 1 287 ? 62.226 -42.750 -32.268 1.00 47.06 287 GLU A CA 1
ATOM 2273 C C . GLU A 1 287 ? 62.780 -43.559 -33.462 1.00 47.06 287 GLU A C 1
ATOM 2275 O O . GLU A 1 287 ? 63.487 -44.545 -33.258 1.00 47.06 287 GLU A O 1
ATOM 2280 N N . GLN A 1 288 ? 62.531 -43.146 -34.713 1.00 47.62 288 GLN A N 1
ATOM 2281 C CA . GLN A 1 288 ? 62.982 -43.887 -35.904 1.00 47.62 288 GLN A CA 1
ATOM 2282 C C . GLN A 1 288 ? 64.357 -43.456 -36.460 1.00 47.62 288 GLN A C 1
ATOM 2284 O O . GLN A 1 288 ? 64.911 -44.166 -37.301 1.00 47.62 288 GLN A O 1
ATOM 2289 N N . GLU A 1 289 ? 64.954 -42.350 -35.995 1.00 46.25 289 GLU A N 1
ATOM 2290 C CA . GLU A 1 289 ? 66.233 -41.836 -36.536 1.00 46.25 289 GLU A CA 1
ATOM 2291 C C . GLU A 1 289 ? 67.504 -42.252 -35.755 1.00 46.25 289 GLU A C 1
ATOM 2293 O O . GLU A 1 289 ? 68.618 -41.924 -36.166 1.00 46.25 289 GLU A O 1
ATOM 2298 N N . THR A 1 290 ? 67.398 -43.001 -34.650 1.00 40.38 290 THR A N 1
ATOM 2299 C CA . THR A 1 290 ? 68.522 -43.258 -33.716 1.00 40.38 290 THR A CA 1
ATOM 2300 C C . THR A 1 290 ? 69.120 -44.675 -33.774 1.00 40.38 290 THR A C 1
ATOM 2302 O O . THR A 1 290 ? 69.565 -45.213 -32.760 1.00 40.38 290 THR A O 1
ATOM 2305 N N . ALA A 1 291 ? 69.218 -45.277 -34.967 1.00 38.66 291 ALA A N 1
ATOM 2306 C CA . ALA A 1 291 ? 69.788 -46.621 -35.155 1.00 38.66 291 ALA A CA 1
ATOM 2307 C C . ALA A 1 291 ? 70.911 -46.695 -36.218 1.00 38.66 291 ALA A C 1
ATOM 2309 O O . ALA A 1 291 ? 70.657 -46.925 -37.399 1.00 38.66 291 ALA A O 1
ATOM 2310 N N . SER A 1 292 ? 72.180 -46.583 -35.799 1.00 37.66 292 SER A N 1
ATOM 2311 C CA . SER A 1 292 ? 73.340 -47.084 -36.570 1.00 37.66 292 SER A CA 1
ATOM 2312 C C . SER A 1 292 ? 74.558 -47.400 -35.665 1.00 37.66 292 SER A C 1
ATOM 2314 O O . SER A 1 292 ? 74.651 -46.834 -34.576 1.00 37.66 292 SER A O 1
ATOM 2316 N N . PRO A 1 293 ? 75.451 -48.347 -36.043 1.00 43.25 293 PRO A N 1
ATOM 2317 C CA . PRO A 1 293 ? 76.382 -49.000 -35.106 1.00 43.25 293 PRO A CA 1
ATOM 2318 C C . PRO A 1 293 ? 77.840 -48.499 -35.167 1.00 43.25 293 PRO A C 1
ATOM 2320 O O . PRO A 1 293 ? 78.257 -47.867 -36.137 1.00 43.25 293 PRO A O 1
ATOM 2323 N N . VAL A 1 294 ? 78.643 -48.881 -34.163 1.00 34.12 294 VAL A N 1
ATOM 2324 C CA . VAL A 1 294 ? 80.115 -48.736 -34.123 1.00 34.12 294 VAL A CA 1
ATOM 2325 C C . VAL A 1 294 ? 80.734 -50.002 -33.504 1.00 34.12 294 VAL A C 1
ATOM 2327 O O . VAL A 1 294 ? 80.209 -50.496 -32.508 1.00 34.12 294 VAL A O 1
ATOM 2330 N N . GLU A 1 295 ? 81.834 -50.518 -34.068 1.00 33.09 295 GLU A N 1
ATOM 2331 C CA . GLU A 1 295 ? 82.535 -51.727 -33.588 1.00 33.09 295 GLU A CA 1
ATOM 2332 C C . GLU A 1 295 ? 83.871 -51.429 -32.865 1.00 33.09 295 GLU A C 1
ATOM 2334 O O . GLU A 1 295 ? 84.690 -50.645 -33.340 1.00 33.09 295 GLU A O 1
ATOM 2339 N N . ASP A 1 296 ? 84.048 -52.109 -31.726 1.00 36.09 296 ASP A N 1
ATOM 2340 C CA . ASP A 1 296 ? 85.255 -52.621 -31.045 1.00 36.09 296 ASP A CA 1
ATOM 2341 C C . ASP A 1 296 ? 86.637 -51.916 -31.036 1.00 36.09 296 ASP A C 1
ATOM 2343 O O . ASP A 1 296 ? 87.352 -51.820 -32.033 1.00 36.09 296 ASP A O 1
ATOM 2347 N N . GLY A 1 297 ? 87.135 -51.735 -29.797 1.00 30.36 297 GLY A N 1
ATOM 2348 C CA . GLY A 1 297 ? 88.443 -52.276 -29.371 1.00 30.36 297 GLY A CA 1
ATOM 2349 C C . GLY A 1 297 ? 89.392 -51.325 -28.613 1.00 30.36 297 GLY A C 1
ATOM 2350 O O . GLY A 1 297 ? 89.484 -50.152 -28.952 1.00 30.36 297 GLY A O 1
ATOM 2351 N N . VAL A 1 298 ? 90.178 -51.748 -27.602 1.00 36.75 298 VAL A N 1
ATOM 2352 C CA . VAL A 1 298 ? 90.322 -53.050 -26.895 1.00 36.75 298 VAL A CA 1
ATOM 2353 C C . VAL A 1 298 ? 91.000 -52.816 -25.510 1.00 36.75 298 VAL A C 1
ATOM 2355 O O . VAL A 1 298 ? 92.007 -52.118 -25.469 1.00 36.75 298 VAL A O 1
ATOM 2358 N N . GLN A 1 299 ? 90.503 -53.470 -24.436 1.00 34.09 299 GLN A N 1
ATOM 2359 C CA . GLN A 1 299 ? 91.150 -53.750 -23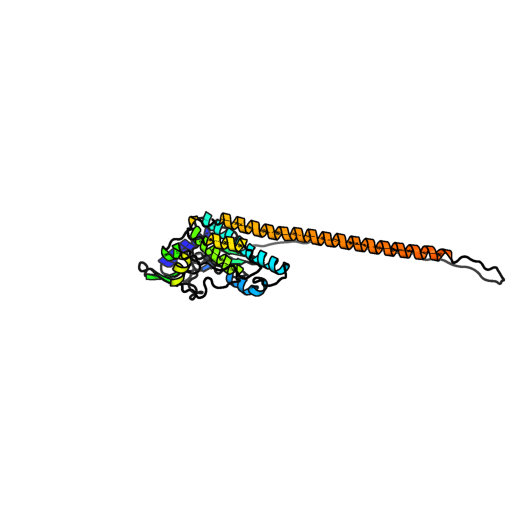.110 1.00 34.09 299 GLN A CA 1
ATOM 2360 C C . GLN A 1 299 ? 91.594 -52.539 -22.220 1.00 34.09 299 GLN A C 1
ATOM 2362 O O . GLN A 1 299 ? 91.641 -51.410 -22.687 1.00 34.09 299 GLN A O 1
ATOM 2367 N N . GLU A 1 300 ? 91.830 -52.649 -20.895 1.00 34.84 300 GLU A N 1
ATOM 2368 C CA . GLU A 1 300 ? 92.099 -53.806 -20.004 1.00 34.84 300 GLU A CA 1
ATOM 2369 C C . GLU A 1 300 ? 91.539 -53.636 -18.544 1.00 34.84 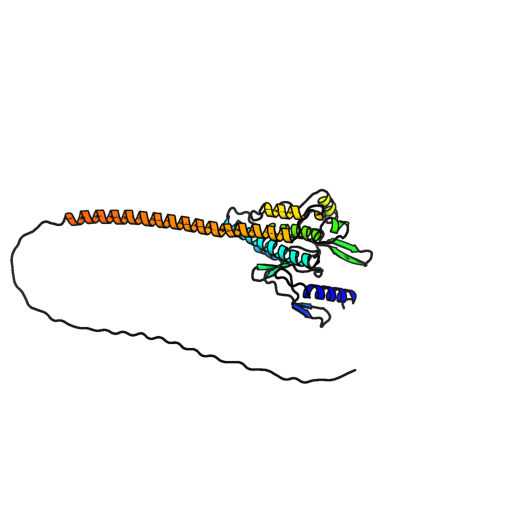300 GLU A C 1
ATOM 2371 O O . GLU A 1 300 ? 91.015 -52.584 -18.194 1.00 34.84 300 GLU A O 1
ATOM 2376 N N . GLN A 1 301 ? 91.639 -54.708 -17.737 1.00 31.92 301 GLN A N 1
ATOM 2377 C CA . GLN A 1 301 ? 91.249 -55.028 -16.323 1.00 31.92 301 GLN A CA 1
ATOM 2378 C C . GLN A 1 301 ? 91.368 -53.923 -15.219 1.00 31.92 301 GLN A C 1
ATOM 2380 O O . GLN A 1 301 ? 92.156 -53.000 -15.383 1.00 31.92 301 GLN A O 1
ATOM 2385 N N . GLU A 1 302 ? 90.747 -53.949 -14.010 1.00 37.41 302 GLU A N 1
ATOM 2386 C CA . GLU A 1 302 ? 89.667 -54.736 -13.321 1.00 37.41 302 GLU A CA 1
ATOM 2387 C C . GLU A 1 302 ? 89.013 -53.851 -12.177 1.00 37.41 302 GLU A C 1
ATOM 2389 O O . GLU A 1 302 ? 89.142 -52.636 -12.276 1.00 37.41 302 GLU A O 1
ATOM 2394 N N . THR A 1 303 ? 88.297 -54.218 -11.078 1.00 28.91 303 THR A N 1
ATOM 2395 C CA . THR A 1 303 ? 88.213 -55.430 -10.201 1.00 28.91 303 THR A CA 1
ATOM 2396 C C . THR A 1 303 ? 86.951 -55.463 -9.278 1.00 28.91 303 THR A C 1
ATOM 2398 O O . THR A 1 303 ? 86.506 -54.422 -8.807 1.00 28.91 303 THR A O 1
ATOM 2401 N N . ALA A 1 304 ? 86.454 -56.665 -8.936 1.00 32.22 304 ALA A N 1
ATOM 2402 C CA . ALA A 1 304 ? 85.797 -57.137 -7.679 1.00 32.22 304 ALA A CA 1
ATOM 2403 C C . ALA A 1 304 ? 84.788 -56.312 -6.789 1.00 32.22 304 ALA A C 1
ATOM 2405 O O . ALA A 1 304 ? 85.176 -55.743 -5.771 1.00 32.22 304 ALA A O 1
ATOM 2406 N N . SER A 1 305 ? 83.486 -56.651 -6.920 1.00 31.62 305 SER A N 1
ATOM 2407 C CA . SER A 1 305 ? 82.621 -57.236 -5.835 1.00 31.62 305 SER A CA 1
ATOM 2408 C C . SER A 1 305 ? 81.947 -56.329 -4.733 1.00 31.62 305 SER A C 1
ATOM 2410 O O . SER A 1 305 ? 82.238 -55.137 -4.685 1.00 31.62 305 SER A O 1
ATOM 2412 N N . PRO A 1 306 ? 80.956 -56.830 -3.928 1.00 63.12 306 PRO A N 1
ATOM 2413 C CA . PRO A 1 306 ? 79.762 -56.050 -3.493 1.00 63.12 306 PRO A CA 1
ATOM 2414 C C . PRO A 1 306 ? 79.487 -55.988 -1.958 1.00 63.12 306 PRO A C 1
ATOM 2416 O O . PRO A 1 306 ? 80.329 -56.431 -1.186 1.00 63.12 306 PRO A O 1
ATOM 2419 N N . VAL A 1 307 ? 78.290 -55.512 -1.529 1.00 35.91 307 VAL A N 1
ATOM 2420 C CA . VAL A 1 307 ? 77.448 -56.011 -0.388 1.00 35.91 307 VAL A CA 1
ATOM 2421 C C . VAL A 1 307 ? 76.079 -55.270 -0.311 1.00 35.91 307 VAL A C 1
ATOM 2423 O O . VAL A 1 307 ? 75.874 -54.291 -1.026 1.00 35.91 307 VAL A O 1
ATOM 2426 N N . GLU A 1 308 ? 75.131 -55.795 0.477 1.00 39.38 308 GLU A N 1
ATOM 2427 C CA . GLU A 1 308 ? 73.685 -55.482 0.549 1.00 39.38 308 GLU A CA 1
ATOM 2428 C C . GLU A 1 308 ? 73.260 -54.571 1.743 1.00 39.38 308 GLU A C 1
ATOM 2430 O O . GLU A 1 308 ? 74.085 -54.211 2.582 1.00 39.38 308 GLU A O 1
ATOM 2435 N N . ASP A 1 309 ? 71.936 -54.326 1.848 1.00 35.91 309 ASP A N 1
ATOM 2436 C CA . ASP A 1 309 ? 71.086 -54.531 3.059 1.00 35.91 309 ASP A CA 1
ATOM 2437 C C . ASP A 1 309 ? 70.394 -53.310 3.742 1.00 35.91 309 ASP A C 1
ATOM 2439 O O . ASP A 1 309 ? 70.901 -52.189 3.742 1.00 35.91 309 ASP A O 1
ATOM 2443 N N . GLY A 1 310 ? 69.225 -53.565 4.363 1.00 31.62 310 GLY A N 1
ATOM 2444 C CA . GLY A 1 310 ? 68.485 -52.680 5.294 1.00 31.62 310 GLY A CA 1
ATOM 2445 C C . GLY A 1 310 ? 67.347 -51.797 4.708 1.00 31.62 310 GLY A C 1
ATOM 2446 O O . GLY A 1 310 ? 67.644 -50.958 3.866 1.00 31.62 310 GLY A O 1
ATOM 2447 N N . VAL A 1 311 ? 66.049 -51.765 5.092 1.00 38.28 311 VAL A N 1
ATOM 2448 C CA . VAL A 1 311 ? 65.060 -52.579 5.873 1.00 38.28 311 VAL A CA 1
ATOM 2449 C C . VAL A 1 311 ? 64.226 -51.693 6.841 1.00 38.28 311 VAL A C 1
ATOM 2451 O O . VAL A 1 311 ? 64.798 -50.985 7.660 1.00 38.28 311 VAL A O 1
ATOM 2454 N N . GLN A 1 312 ? 62.884 -51.829 6.779 1.00 35.06 312 GLN A N 1
ATOM 2455 C CA . GLN A 1 312 ? 61.834 -51.399 7.748 1.00 35.06 312 GLN A CA 1
ATOM 2456 C C . GLN A 1 312 ? 61.549 -49.883 7.931 1.00 35.06 312 GLN A C 1
ATOM 2458 O O . GLN A 1 312 ? 62.452 -49.062 8.009 1.00 35.06 312 GLN A O 1
ATOM 2463 N N . GLU A 1 313 ? 60.304 -49.405 7.748 1.00 38.44 313 GLU A N 1
ATOM 2464 C CA . GLU A 1 313 ? 59.047 -49.538 8.544 1.00 38.44 313 GLU A CA 1
ATOM 2465 C C . GLU A 1 313 ? 58.997 -48.647 9.801 1.00 38.44 313 GLU A C 1
ATOM 2467 O O . GLU A 1 313 ? 59.794 -48.821 10.717 1.00 38.44 313 GLU A O 1
ATOM 2472 N N . GLN A 1 314 ? 57.960 -47.800 9.911 1.00 34.00 314 GLN A N 1
ATOM 2473 C CA . GLN A 1 314 ? 56.867 -48.049 10.869 1.00 34.00 314 GLN A CA 1
ATOM 2474 C C . GLN A 1 314 ? 55.632 -47.160 10.630 1.00 34.00 314 GLN A C 1
ATOM 2476 O O . GLN A 1 314 ? 55.714 -46.068 10.071 1.00 34.00 314 GLN A O 1
ATOM 2481 N N . GLU A 1 315 ? 54.475 -47.674 11.047 1.00 41.50 315 GLU A N 1
ATOM 2482 C CA . GLU A 1 315 ? 53.169 -47.008 11.035 1.00 41.50 315 GLU A CA 1
ATOM 2483 C C . GLU A 1 315 ? 52.983 -46.115 12.277 1.00 41.50 315 GLU A C 1
ATOM 2485 O O . GLU A 1 315 ? 53.698 -46.258 13.268 1.00 41.50 315 GLU A O 1
ATOM 2490 N N . THR A 1 316 ? 51.931 -45.291 12.303 1.00 35.12 316 THR A N 1
ATOM 2491 C CA . THR A 1 316 ? 50.872 -45.426 13.333 1.00 35.12 316 THR A CA 1
ATOM 2492 C C . THR A 1 316 ? 49.675 -44.518 13.045 1.00 35.12 316 THR A C 1
ATOM 2494 O O . THR A 1 316 ? 49.813 -43.428 12.495 1.00 35.12 316 THR A O 1
ATOM 2497 N N . ALA A 1 317 ? 48.488 -44.964 13.458 1.00 37.06 317 ALA A N 1
ATOM 2498 C CA . ALA A 1 317 ? 47.248 -44.194 13.448 1.00 37.06 317 ALA A CA 1
ATOM 2499 C C . ALA A 1 317 ? 46.432 -44.499 14.715 1.00 37.06 317 ALA A C 1
ATOM 2501 O O . ALA A 1 317 ? 46.527 -45.603 15.249 1.00 37.06 317 ALA A O 1
ATOM 2502 N N . SER A 1 318 ? 45.596 -43.557 15.162 1.00 34.06 318 SER A N 1
ATOM 2503 C CA . SER A 1 318 ? 44.485 -43.809 16.098 1.00 34.06 318 SER A CA 1
ATOM 2504 C C . SER A 1 318 ? 43.557 -42.592 16.201 1.00 34.06 318 SER A C 1
ATOM 2506 O O . SER A 1 318 ? 44.011 -41.463 16.020 1.00 34.06 318 SER A O 1
ATOM 2508 N N . ALA A 1 319 ? 42.287 -42.818 16.547 1.00 40.03 319 ALA A N 1
ATOM 2509 C CA . ALA A 1 319 ? 41.268 -41.789 16.774 1.00 40.03 319 ALA A CA 1
ATOM 2510 C C . ALA A 1 319 ? 40.398 -42.119 18.007 1.00 40.03 319 ALA A C 1
ATOM 2512 O O . ALA A 1 319 ? 40.312 -43.284 18.389 1.00 40.03 319 ALA A O 1
ATOM 2513 N N . ALA A 1 320 ? 39.781 -41.083 18.587 1.00 36.16 320 ALA A N 1
ATOM 2514 C CA . ALA A 1 320 ? 38.631 -41.047 19.513 1.00 36.16 320 ALA A CA 1
ATOM 2515 C C . ALA A 1 320 ? 38.219 -39.545 19.626 1.00 36.16 320 ALA A C 1
ATOM 2517 O O . ALA A 1 320 ? 39.086 -38.692 19.421 1.00 36.16 320 ALA A O 1
ATOM 2518 N N . GLU A 1 321 ? 36.970 -39.082 19.789 1.00 39.66 321 GLU A N 1
ATOM 2519 C CA . GLU A 1 321 ? 35.839 -39.527 20.642 1.00 39.66 321 GLU A CA 1
ATOM 2520 C C . GLU A 1 321 ? 36.186 -39.322 22.143 1.00 39.66 321 GLU A C 1
ATOM 2522 O O . GLU A 1 321 ? 37.303 -39.610 22.562 1.00 39.66 321 GLU A O 1
ATOM 2527 N N . ASP A 1 322 ? 35.375 -38.658 22.983 1.00 38.66 322 ASP A N 1
ATOM 2528 C CA . ASP A 1 322 ? 33.958 -38.953 23.278 1.00 38.66 322 ASP A CA 1
ATOM 2529 C C . ASP A 1 322 ? 33.149 -37.756 23.902 1.00 38.66 322 ASP A C 1
ATOM 2531 O O . ASP A 1 322 ? 33.634 -36.623 23.945 1.00 38.66 322 ASP A O 1
ATOM 2535 N N . GLU A 1 323 ? 31.909 -38.003 24.368 1.00 41.28 323 GLU A N 1
ATOM 2536 C CA . GLU A 1 323 ? 30.896 -37.044 24.899 1.00 41.28 323 GLU A CA 1
ATOM 2537 C C . GLU A 1 323 ? 31.088 -36.486 26.346 1.00 41.28 323 GLU A C 1
ATOM 2539 O O . GLU A 1 323 ? 31.960 -36.931 27.089 1.00 41.28 323 GLU A O 1
ATOM 2544 N N . VAL A 1 324 ? 30.193 -35.563 26.786 1.00 39.41 324 VAL A N 1
ATOM 2545 C CA . VAL A 1 324 ? 29.511 -35.551 28.123 1.00 39.41 324 VAL A CA 1
ATOM 2546 C C . VAL A 1 324 ? 28.319 -34.546 28.173 1.00 39.41 324 VAL A C 1
ATOM 2548 O O . VAL A 1 324 ? 28.294 -33.583 27.408 1.00 39.41 324 VAL A O 1
ATOM 2551 N N . GLN A 1 325 ? 27.324 -34.767 29.057 1.00 39.47 325 GLN A N 1
ATOM 2552 C CA . GLN A 1 325 ? 26.060 -33.992 29.210 1.00 39.47 325 GLN A CA 1
ATOM 2553 C C . GLN A 1 325 ? 25.840 -33.389 30.638 1.00 39.47 325 GLN A C 1
ATOM 2555 O O . GLN A 1 325 ? 26.736 -33.457 31.471 1.00 39.47 325 GLN A O 1
ATOM 2560 N N . GLU A 1 326 ? 24.605 -32.892 30.894 1.00 41.47 326 GLU A N 1
ATOM 2561 C CA . GLU A 1 326 ? 23.870 -32.649 32.178 1.00 41.47 326 GLU A CA 1
ATOM 2562 C C . GLU A 1 326 ? 23.585 -31.162 32.573 1.00 41.47 326 GLU A C 1
ATOM 2564 O O . GLU A 1 326 ? 24.489 -30.335 32.612 1.00 41.47 326 GLU A O 1
ATOM 2569 N N . GLN A 1 327 ? 22.304 -30.720 32.564 1.00 38.19 327 GLN A N 1
ATOM 2570 C CA . GLN A 1 327 ? 21.288 -30.575 33.664 1.00 38.19 327 GLN A CA 1
ATOM 2571 C C . GLN A 1 327 ? 21.351 -29.211 34.413 1.00 38.19 327 GLN A C 1
ATOM 2573 O O . GLN A 1 327 ? 22.412 -28.782 34.842 1.00 38.19 327 GLN A O 1
ATOM 2578 N N . GLU A 1 328 ? 20.321 -28.345 34.365 1.00 44.91 328 GLU A N 1
ATOM 2579 C CA . GLU A 1 328 ? 19.036 -28.288 35.125 1.00 44.91 328 GLU A CA 1
ATOM 2580 C C . GLU A 1 328 ? 19.122 -27.875 36.620 1.00 44.91 328 GLU A C 1
ATOM 2582 O O . GLU A 1 328 ? 19.843 -28.497 37.390 1.00 44.91 328 GLU A O 1
ATOM 2587 N N . THR A 1 329 ? 18.326 -26.869 37.052 1.00 37.34 329 THR A N 1
ATOM 2588 C CA . THR A 1 329 ? 17.476 -26.878 38.288 1.00 37.34 329 THR A CA 1
ATOM 2589 C C . THR A 1 329 ? 16.684 -25.566 38.560 1.00 37.34 329 THR A C 1
ATOM 2591 O O . THR A 1 329 ? 17.248 -24.484 38.648 1.00 37.34 329 THR A O 1
ATOM 2594 N N . ALA A 1 330 ? 15.362 -25.727 38.727 1.00 36.94 330 ALA A N 1
ATOM 2595 C CA . ALA A 1 330 ? 14.364 -25.110 39.638 1.00 36.94 330 ALA A CA 1
ATOM 2596 C C . ALA A 1 330 ? 14.472 -23.704 40.327 1.00 36.94 330 ALA A C 1
ATOM 2598 O O . ALA A 1 330 ? 15.497 -23.299 40.866 1.00 36.94 330 ALA A O 1
ATOM 2599 N N . SER A 1 331 ? 13.291 -23.069 40.476 1.00 37.78 331 SER A N 1
ATOM 2600 C CA . SER A 1 331 ? 12.853 -22.088 41.517 1.00 37.78 331 SER A CA 1
ATOM 2601 C C . SER A 1 331 ? 12.057 -22.794 42.657 1.00 37.78 331 SER A C 1
ATOM 2603 O O . SER A 1 331 ? 11.848 -24.002 42.497 1.00 37.78 331 SER A O 1
ATOM 2605 N N . PRO A 1 332 ? 11.585 -22.164 43.782 1.00 60.38 332 PRO A N 1
ATOM 2606 C CA . PRO A 1 332 ? 10.286 -21.417 43.835 1.00 60.38 332 PRO A CA 1
ATOM 2607 C C . PRO A 1 332 ? 10.097 -20.420 45.051 1.00 60.38 332 PRO A C 1
ATOM 2609 O O . PRO A 1 332 ? 11.092 -19.969 45.611 1.00 60.38 332 PRO A O 1
ATOM 2612 N N . VAL A 1 333 ? 8.830 -20.176 45.482 1.00 42.91 333 VAL A N 1
ATOM 2613 C CA . VAL A 1 333 ? 8.285 -19.436 46.679 1.00 42.91 333 VAL A CA 1
ATOM 2614 C C . VAL A 1 333 ? 8.201 -17.893 46.535 1.00 42.91 333 VAL A C 1
ATOM 2616 O O . VAL A 1 333 ? 9.195 -17.307 46.119 1.00 42.91 333 VAL A O 1
ATOM 2619 N N . GLU A 1 334 ? 7.113 -17.119 46.769 1.00 49.12 334 GLU A N 1
ATOM 2620 C CA . GLU A 1 334 ? 5.754 -17.183 47.419 1.00 49.12 334 GLU A CA 1
ATOM 2621 C C . GLU A 1 334 ? 5.579 -16.348 48.731 1.00 49.12 334 GLU A C 1
ATOM 2623 O O . GLU A 1 334 ? 6.572 -15.848 49.254 1.00 49.12 334 GLU A O 1
ATOM 2628 N N . ASP A 1 335 ? 4.314 -16.164 49.177 1.00 42.03 335 ASP A N 1
ATOM 2629 C CA . ASP A 1 335 ? 3.690 -15.180 50.124 1.00 42.03 335 ASP A CA 1
ATOM 2630 C C . ASP A 1 335 ? 3.288 -13.814 49.478 1.00 42.03 335 ASP A C 1
ATOM 2632 O O . ASP A 1 335 ? 4.087 -13.225 48.751 1.00 42.03 335 ASP A O 1
ATOM 2636 N N . GLU A 1 336 ? 2.051 -13.266 49.515 1.00 46.66 336 GLU A N 1
ATOM 2637 C CA . GLU A 1 336 ? 0.953 -13.101 50.525 1.00 46.66 336 GLU A CA 1
ATOM 2638 C C . GLU A 1 336 ? 1.172 -11.931 51.529 1.00 46.66 336 GLU A C 1
ATOM 2640 O O . GLU A 1 336 ? 2.286 -11.756 52.011 1.00 46.66 336 GLU A O 1
ATOM 2645 N N . ALA A 1 337 ? 0.202 -11.068 51.909 1.00 46.97 337 ALA A N 1
ATOM 2646 C CA . ALA A 1 337 ? -1.181 -10.755 51.457 1.00 46.97 337 ALA A CA 1
ATOM 2647 C C . ALA A 1 337 ? -1.648 -9.373 52.050 1.00 46.97 337 ALA A C 1
ATOM 2649 O O . ALA A 1 337 ? -0.808 -8.655 52.586 1.00 46.97 337 ALA A O 1
ATOM 2650 N N . GLU A 1 338 ? -2.964 -9.051 52.011 1.00 48.34 338 GLU A N 1
ATOM 2651 C CA . GLU A 1 338 ? -3.690 -8.056 52.873 1.00 48.34 338 GLU A CA 1
ATOM 2652 C C . GLU A 1 338 ? -3.427 -6.524 52.650 1.00 48.34 338 GLU A C 1
ATOM 2654 O O . GLU A 1 338 ? -2.339 -6.131 52.242 1.00 48.34 338 GLU A O 1
ATOM 2659 N N . ASP A 1 339 ? -4.353 -5.557 52.858 1.00 50.16 339 ASP A N 1
ATOM 2660 C CA . ASP A 1 339 ? -5.829 -5.566 53.071 1.00 50.16 339 ASP A CA 1
ATOM 2661 C C . ASP A 1 339 ? -6.502 -4.200 52.681 1.00 50.16 339 ASP A C 1
ATOM 2663 O O . ASP A 1 339 ? -5.840 -3.300 52.160 1.00 50.16 339 ASP A O 1
ATOM 2667 N N . GLU A 1 340 ? -7.815 -4.041 52.927 1.00 55.69 340 GLU A N 1
ATOM 2668 C CA . GLU A 1 340 ? -8.673 -2.859 52.654 1.00 55.69 340 GLU A CA 1
ATOM 2669 C C . GLU A 1 340 ? -8.293 -1.526 53.360 1.00 55.69 340 GLU A C 1
ATOM 2671 O O . GLU A 1 340 ? -8.000 -1.521 54.559 1.00 55.69 340 GLU A O 1
ATOM 2676 N N . LEU A 1 341 ? -8.452 -0.377 52.658 1.00 48.81 341 LEU A N 1
ATOM 2677 C CA . LEU A 1 341 ? -9.292 0.793 53.059 1.00 48.81 341 LEU A CA 1
ATOM 2678 C C . LEU A 1 341 ? -9.314 1.957 52.039 1.00 48.81 341 LEU A C 1
ATOM 2680 O O . LEU A 1 341 ? -8.230 2.391 51.591 1.00 48.81 341 LEU A O 1
#

Sequence (341 aa):
LYSASDAERLAKEVSTMLLLKHINVMSLVGVCLEGDIPLLIMPFMTNGSVLEFVKKHRESLLCISTIEAQILSAKKTLLNICHHISKGMEYLAMQKFVHRDLAARNCMIDRDGVVKVADFGLTEDMYGTKYFRRDRAESGKEEKLPIRWMAPESIEKDIYTEATDVWSFGVTVWEIFTCGRIPYTGIPAMGLLMKLQSGQRLERPDNEACPDEVYQIMMSCWSLASRDRPRFRCLVGKFNALLEREANYLELCQSLCWKEQETASAAAEDEVQEQETASAAEDEVREQETASPVEDGVQEQETASPVEDGVQEQETASAAEDEVQEQETASPVEDEAEDEL

Secondary structure (DSSP, 8-state):
---HHHHHHHHHHHHHHTT---TTB----EEE-SSSS-EEE----TT-BHHHHHHHTHHHHS---S-HHHHHHHHHHHHHHHHHHHHHHHHHHHTT---S---GGGEEE-TTS-EEE--SS---STTTTTSEEEE-TTT-SEEEE-TTTS-HHHHHH---SHHHHHHHHHHHHHHHHTTSPPTTTT--HHHHHHHHHTT--PPPPS-TTS-HHHHHHHHHHT-SSGGGSPPHHHHHHHHHHHHHHHHHHHHHHHHHHHHHHHHHHHHHHHHHHHHHHHHHHHHHHHTTS----------------------------------------------------